Protein 5HJ9 (pdb70)

InterPro domains:
  IPR006035 Ureohydrolase [PF00491] (14-315)
  IPR006035 Ureohydrolase [PR00116] (110-125)
  IPR006035 Ureohydrolase [PR00116] (133-160)
  IPR006035 Ureohydrolase [PR00116] (188-206)
  IPR006035 Ureohydrolase [PR00116] (238-267)
  IPR006035 Ureohydrolase [PR00116] (273-287)
  IPR006035 Ureohydrolase [PS51409] (3-322)
  IPR006035 Ureohydrolase [PTHR43782] (8-320)
  IPR014033 Arginase [TIGR01229] (16-320)
  IPR014033 Arginase [cd09989] (15-314)
  IPR020855 Ureohydrolase, manganese-binding site [PS01053] (241-262)
  IPR023696 Ureohydrolase domain superfamily [SSF52768] (14-317)

Structure (mmCIF, N/CA/C/O backbone):
data_5HJ9
#
_entry.id   5HJ9
#
_cell.length_a   89.092
_cell.length_b   89.092
_cell.length_c   113.600
_cell.angle_alpha   90.00
_cell.angle_beta   90.00
_cell.angle_gamma   120.00
#
_symmetry.space_group_name_H-M   'H 3'
#
loop_
_entity.id
_entity.type
_entity.pdbx_description
1 polymer Arginase
2 non-polymer 'MANGANESE (II) ION'
3 non-polymer [(5R)-5-amino-5-carboxy-7-(piperidin-1-yl)heptyl](trihydroxy)borate(1-)
4 non-polymer GLYCEROL
5 non-polymer 'SULFATE ION'
6 non-polymer 1,2-ETHANEDIOL
7 non-polymer 'TRIETHYLENE GLYCOL'
8 water water
#
loop_
_atom_site.group_PDB
_atom_site.id
_atom_site.type_symbol
_atom_site.label_atom_id
_atom_site.label_alt_id
_atom_site.label_comp_id
_atom_site.label_asym_id
_atom_site.label_entity_id
_atom_site.label_seq_id
_atom_site.pdbx_PDB_ins_code
_atom_site.Cartn_x
_atom_site.Cartn_y
_atom_site.Cartn_z
_atom_site.occupancy
_atom_site.B_iso_or_equiv
_atom_site.auth_seq_id
_atom_site.auth_comp_id
_atom_site.auth_asym_id
_atom_site.auth_atom_id
_atom_site.pdbx_PDB_model_num
ATOM 1 N N . LYS A 1 14 ? -13.838 -33.242 44.257 1.00 34.88 13 LYS A N 1
ATOM 2 C CA . LYS A 1 14 ? -13.517 -32.163 43.328 1.00 32.35 13 LYS A CA 1
ATOM 3 C C . LYS A 1 14 ? -14.162 -32.445 41.984 1.00 29.98 13 LYS A C 1
ATOM 4 O O . LYS A 1 14 ? -13.533 -32.989 41.080 1.00 28.96 13 LYS A O 1
ATOM 22 N N . LYS A 1 15 ? -15.433 -32.078 41.870 1.00 30.80 14 LYS A N 1
ATOM 23 C CA . LYS A 1 15 ? -16.189 -32.287 40.648 1.00 29.21 14 LYS A CA 1
ATOM 24 C C . LYS A 1 15 ? -16.697 -30.963 40.179 1.00 24.43 14 LYS A C 1
ATOM 25 O O . LYS A 1 15 ? -17.104 -30.135 40.990 1.00 25.55 14 LYS A O 1
ATOM 44 N N . MET A 1 16 ? -16.656 -30.774 38.864 1.00 20.97 15 MET A N 1
ATOM 45 C CA . MET A 1 16 ? -17.007 -29.514 38.234 1.00 20.57 15 MET A CA 1
ATOM 46 C C . MET A 1 16 ? -17.864 -29.771 37.009 1.00 19.28 15 MET A C 1
ATOM 47 O O . MET A 1 16 ? -17.644 -30.737 36.289 1.00 19.95 15 MET A O 1
ATOM 61 N N . SER A 1 17 ? -18.848 -28.901 36.787 1.00 19.54 16 SER A N 1
ATOM 62 C CA . SER A 1 17 ? -19.599 -28.876 35.534 1.00 18.96 16 SER A CA 1
ATOM 63 C C . SER A 1 17 ? -19.347 -27.537 34.894 1.00 17.48 16 SER A C 1
ATOM 64 O O . SER A 1 17 ? -19.607 -26.509 35.513 1.00 17.75 16 SER A O 1
ATOM 72 N N . ILE A 1 18 ? -18.808 -27.544 33.679 1.00 17.64 17 ILE A N 1
ATOM 73 C CA . ILE A 1 18 ? -18.618 -26.310 32.938 1.00 17.51 17 ILE A CA 1
ATOM 74 C C . ILE A 1 18 ? -19.900 -26.074 32.177 1.00 18.12 17 ILE A C 1
ATOM 75 O O . ILE A 1 18 ? -20.218 -26.810 31.245 1.00 19.98 17 ILE A O 1
ATOM 91 N N . VAL A 1 19 ? -20.647 -25.062 32.609 1.00 16.69 18 VAL A N 1
ATOM 92 C CA . VAL A 1 19 ? -21.961 -24.763 32.066 1.00 17.18 18 VAL A CA 1
ATOM 93 C C . VAL A 1 19 ? -21.802 -23.791 30.902 1.00 17.86 18 VAL A C 1
ATOM 94 O O . VAL A 1 19 ? -21.318 -22.669 31.079 1.00 17.90 18 VAL A O 1
ATOM 107 N N . LEU A 1 20 ? -22.186 -24.226 29.709 1.00 17.76 19 LEU A N 1
ATOM 108 C CA . LEU A 1 20 ? -22.037 -23.401 28.518 1.00 18.53 19 LEU A CA 1
ATOM 109 C C . LEU A 1 20 ? -23.278 -22.552 28.312 1.00 19.56 19 LEU A C 1
ATOM 110 O O . LEU A 1 20 ? -24.361 -23.086 28.101 1.00 22.25 19 LEU A O 1
ATOM 126 N N . ALA A 1 21 ? -23.124 -21.229 28.371 1.00 18.71 20 ALA A N 1
ATOM 127 C CA . ALA A 1 21 ? -24.259 -20.332 28.206 1.00 18.98 20 ALA A CA 1
ATOM 128 C C . ALA A 1 21 ? -23.982 -19.340 27.094 1.00 18.07 20 ALA A C 1
ATOM 129 O O . ALA A 1 21 ? -23.685 -18.194 27.355 1.00 19.29 20 ALA A O 1
ATOM 136 N N . PRO A 1 22 ? -24.083 -19.782 25.835 1.00 19.79 21 PRO A N 1
ATOM 137 C CA . PRO A 1 22 ? -23.743 -18.927 24.701 1.00 20.78 21 PRO A CA 1
ATOM 138 C C . PRO A 1 22 ? -24.914 -18.041 24.319 1.00 20.81 21 PRO A C 1
ATOM 139 O O . PRO A 1 22 ? -25.554 -18.261 23.299 1.00 23.28 21 PRO A O 1
ATOM 150 N N . PHE A 1 23 ? -25.192 -17.053 25.156 1.00 20.53 22 PHE A N 1
ATOM 151 C CA . PHE A 1 23 ? -26.358 -16.197 25.007 1.00 20.00 22 PHE A CA 1
ATOM 152 C C . PHE A 1 23 ? -25.905 -14.757 24.808 1.00 21.16 22 PHE A C 1
ATOM 153 O O . PHE A 1 23 ? -25.073 -14.284 25.571 1.00 21.24 22 PHE A O 1
ATOM 170 N N . SER A 1 24 ? -26.454 -14.067 23.799 1.00 22.77 23 SER A N 1
ATOM 171 C CA . SER A 1 24 ? -26.097 -12.668 23.502 1.00 23.90 23 SER A CA 1
ATOM 172 C C . SER A 1 24 ? -27.307 -11.741 23.544 1.00 22.20 23 SER A C 1
ATOM 173 O O . SER A 1 24 ? -27.214 -10.577 23.182 1.00 24.40 23 SER A O 1
ATOM 181 N N . GLY A 1 25 ? -28.436 -12.254 24.014 1.00 23.44 24 GLY A N 1
ATOM 182 C CA . GLY A 1 25 ? -29.691 -11.523 23.983 1.00 24.14 24 GLY A CA 1
ATOM 183 C C . GLY A 1 25 ? -29.842 -10.453 25.054 1.00 24.89 24 GLY A C 1
ATOM 184 O O . GLY A 1 25 ? -30.874 -9.785 25.123 1.00 27.67 24 GLY A O 1
ATOM 188 N N . GLY A 1 26 ? -28.824 -10.282 25.892 1.00 24.35 25 GLY A N 1
ATOM 189 C CA . GLY A 1 26 ? -28.826 -9.212 26.883 1.00 22.91 25 GLY A CA 1
ATOM 190 C C . GLY A 1 26 ? -28.202 -7.918 26.377 1.00 21.95 25 GLY A C 1
ATOM 191 O O . GLY A 1 26 ? -28.140 -6.922 27.091 1.00 20.64 25 GLY A O 1
ATOM 195 N N . GLN A 1 27 ? -27.728 -7.939 25.140 1.00 23.21 26 GLN A N 1
ATOM 196 C CA . GLN A 1 27 ? -27.059 -6.790 24.576 1.00 25.94 26 GLN A CA 1
ATOM 197 C C . GLN A 1 27 ? -27.170 -6.833 23.053 1.00 29.16 26 GLN A C 1
ATOM 198 O O . GLN A 1 27 ? -27.603 -7.840 22.480 1.00 28.12 26 GLN A O 1
ATOM 212 N N . PRO A 1 28 ? -26.806 -5.724 22.395 1.00 32.13 27 PRO A N 1
ATOM 213 C CA . PRO A 1 28 ? -27.008 -5.612 20.947 1.00 36.74 27 PRO A CA 1
ATOM 214 C C . PRO A 1 28 ? -26.028 -6.424 20.080 1.00 41.41 27 PRO A C 1
ATOM 215 O O . PRO A 1 28 ? -26.418 -6.927 19.024 1.00 41.93 27 PRO A O 1
ATOM 226 N N . HIS A 1 29 ? -24.781 -6.551 20.525 1.00 47.01 28 HIS A N 1
ATOM 227 C CA . HIS A 1 29 ? -23.716 -7.059 19.675 1.00 53.31 28 HIS A CA 1
ATOM 228 C C . HIS A 1 29 ? -23.646 -8.587 19.673 1.00 54.44 28 HIS A C 1
ATOM 229 O O . HIS A 1 29 ? -23.521 -9.224 20.713 1.00 54.17 28 HIS A O 1
ATOM 242 N N . SER A 1 30 ? -23.725 -9.170 18.488 1.00 51.16 29 SER A N 1
ATOM 243 C CA . SER A 1 30 ? -23.488 -10.588 18.347 1.00 52.64 29 SER A CA 1
ATOM 244 C C . SER A 1 30 ? -21.989 -10.855 18.539 1.00 48.93 29 SER A C 1
ATOM 245 O O . SER A 1 30 ? -21.171 -9.937 18.449 1.00 47.41 29 SER A O 1
ATOM 253 N N . GLY A 1 31 ? -21.641 -12.111 18.809 1.00 40.02 30 GLY A N 1
ATOM 254 C CA . GLY A 1 31 ? -20.261 -12.509 19.015 1.00 29.64 30 GLY A CA 1
ATOM 255 C C . GLY A 1 31 ? -20.014 -13.036 20.407 1.00 24.68 30 GLY A C 1
ATOM 256 O O . GLY A 1 31 ? -19.266 -13.987 20.582 1.00 23.23 30 GLY A O 1
ATOM 260 N N . VAL A 1 32 ? -20.641 -12.422 21.400 1.00 22.57 31 VAL A N 1
ATOM 261 C CA . VAL A 1 32 ? -20.452 -12.840 22.788 1.00 22.28 31 VAL A CA 1
ATOM 262 C C . VAL A 1 32 ? -20.953 -14.276 22.999 1.00 22.80 31 VAL A C 1
ATOM 263 O O . VAL A 1 32 ? -20.542 -14.957 23.939 1.00 23.89 31 VAL A O 1
ATOM 276 N N . GLU A 1 33 ? -21.819 -14.742 22.100 1.00 24.37 32 GLU A N 1
ATOM 277 C CA . GLU A 1 33 ? -22.324 -16.110 22.178 1.00 25.29 32 GLU A CA 1
ATOM 278 C C . GLU A 1 33 ? -21.262 -17.133 21.776 1.00 26.06 32 GLU A C 1
ATOM 279 O O . GLU A 1 33 ? -21.444 -18.318 22.004 1.00 27.81 32 GLU A O 1
ATOM 291 N N . LEU A 1 34 ? -20.160 -16.677 21.186 1.00 25.25 33 LEU A N 1
ATOM 292 C CA . LEU A 1 34 ? -19.043 -17.561 20.831 1.00 24.22 33 LEU A CA 1
ATOM 293 C C . LEU A 1 34 ? -18.029 -17.739 21.973 1.00 23.63 33 LEU A C 1
ATOM 294 O O . LEU A 1 34 ? -17.125 -18.565 21.891 1.00 26.70 33 LEU A O 1
ATOM 310 N N . GLY A 1 35 ? -18.174 -16.951 23.029 1.00 23.47 34 GLY A N 1
ATOM 311 C CA . GLY A 1 35 ? -17.280 -17.025 24.165 1.00 21.61 34 GLY A CA 1
ATOM 312 C C . GLY A 1 35 ? -17.033 -18.429 24.671 1.00 21.98 34 GLY A C 1
ATOM 313 O O . GLY A 1 35 ? -15.884 -18.825 24.824 1.00 25.68 34 GLY A O 1
ATOM 317 N N . PRO A 1 36 ? -18.106 -19.186 24.949 1.00 20.92 35 PRO A N 1
ATOM 318 C CA . PRO A 1 36 ? -17.902 -20.525 25.504 1.00 21.66 35 PRO A CA 1
ATOM 319 C C . PRO A 1 36 ? -17.084 -21.422 24.583 1.00 26.65 35 PRO A C 1
ATOM 320 O O . PRO A 1 36 ? -16.229 -22.151 25.074 1.00 26.54 35 PRO A O 1
ATOM 331 N N . ASP A 1 37 ? -17.332 -21.346 23.278 1.00 31.74 36 ASP A N 1
ATOM 332 C CA . ASP A 1 37 ? -16.595 -22.145 22.310 1.00 35.42 36 ASP A CA 1
ATOM 333 C C . ASP A 1 37 ? -15.128 -21.767 22.255 1.00 31.72 36 ASP A C 1
ATOM 334 O O . ASP A 1 37 ? -14.273 -22.648 22.264 1.00 31.85 36 ASP A O 1
ATOM 343 N N . TYR A 1 38 ? -14.838 -20.467 22.188 1.00 28.20 37 TYR A N 1
ATOM 344 C CA . TYR A 1 38 ? -13.454 -19.998 22.176 1.00 29.57 37 TYR A CA 1
ATOM 345 C C . TYR A 1 38 ? -12.690 -20.342 23.445 1.00 26.02 37 TYR A C 1
ATOM 346 O O . TYR A 1 38 ? -11.539 -20.761 23.381 1.00 26.32 37 TYR A O 1
ATOM 364 N N . LEU A 1 39 ? -13.300 -20.125 24.601 1.00 21.85 38 LEU A N 1
ATOM 365 C CA A LEU A 1 39 ? -12.640 -20.481 25.841 0.34 20.88 38 LEU A CA 1
ATOM 366 C CA B LEU A 1 39 ? -12.684 -20.494 25.866 0.66 20.30 38 LEU A CA 1
ATOM 367 C C . LEU A 1 39 ? -12.351 -21.978 25.863 1.00 19.88 38 LEU A C 1
ATOM 368 O O . LEU A 1 39 ? -11.286 -22.391 26.273 1.00 22.87 38 LEU A O 1
ATOM 399 N N . LEU A 1 40 ? -13.286 -22.784 25.395 1.00 21.17 39 LEU A N 1
ATOM 400 C CA . LEU A 1 40 ? -13.074 -24.219 25.391 1.00 23.70 39 LEU A CA 1
ATOM 401 C C . LEU A 1 40 ? -12.027 -24.604 24.352 1.00 26.74 39 LEU A C 1
ATOM 402 O O . LEU A 1 40 ? -11.285 -25.569 24.540 1.00 25.85 39 LEU A O 1
ATOM 418 N N . LYS A 1 41 ? -11.970 -23.849 23.257 1.00 29.49 40 LYS A N 1
ATOM 419 C CA . LYS A 1 41 ? -10.961 -24.074 22.232 1.00 33.49 40 LYS A CA 1
ATOM 420 C C . LYS A 1 41 ? -9.577 -23.708 22.749 1.00 33.53 40 LYS A C 1
ATOM 421 O O . LYS A 1 41 ? -8.589 -24.252 22.280 1.00 34.47 40 LYS A O 1
ATOM 440 N N . GLN A 1 42 ? -9.494 -22.800 23.715 1.00 32.07 41 GLN A N 1
ATOM 441 C CA . GLN A 1 42 ? -8.195 -22.411 24.265 1.00 33.60 41 GLN A CA 1
ATOM 442 C C . GLN A 1 42 ? -7.763 -23.305 25.406 1.00 30.47 41 GLN A C 1
ATOM 443 O O . GLN A 1 42 ? -6.728 -23.077 26.019 1.00 29.09 41 GLN A O 1
ATOM 457 N N . GLY A 1 43 ? -8.573 -24.313 25.701 1.00 29.00 42 GLY A N 1
ATOM 458 C CA . GLY A 1 43 ? -8.162 -25.386 26.591 1.00 28.04 42 GLY A CA 1
ATOM 459 C C . GLY A 1 43 ? -8.724 -25.326 27.996 1.00 25.83 42 GLY A C 1
ATOM 460 O O . GLY A 1 43 ? -8.162 -25.943 28.899 1.00 27.14 42 GLY A O 1
ATOM 464 N N . LEU A 1 44 ? -9.828 -24.607 28.177 1.00 22.98 43 LEU A N 1
ATOM 465 C CA . LEU A 1 44 ? -10.419 -24.422 29.500 1.00 20.01 43 LEU A CA 1
ATOM 466 C C . LEU A 1 44 ? -10.632 -25.748 30.231 1.00 18.22 43 LEU A C 1
ATOM 467 O O . LEU A 1 44 ? -10.270 -25.874 31.382 1.00 18.71 43 LEU A O 1
ATOM 483 N N . GLN A 1 45 ? -11.219 -26.739 29.568 1.00 19.61 44 GLN A N 1
ATOM 484 C CA . GLN A 1 45 ? -11.529 -28.000 30.251 1.00 20.09 44 GLN A CA 1
ATOM 485 C C . GLN A 1 45 ? -10.266 -28.757 30.660 1.00 21.92 44 GLN A C 1
ATOM 486 O O . GLN A 1 45 ? -10.185 -29.236 31.782 1.00 23.04 44 GLN A O 1
ATOM 500 N N . GLN A 1 46 ? -9.277 -28.847 29.772 1.00 24.53 45 GLN A N 1
ATOM 501 C CA . GLN A 1 46 ? -8.008 -29.480 30.118 1.00 26.44 45 GLN A CA 1
ATOM 502 C C . GLN A 1 46 ? -7.270 -28.718 31.211 1.00 26.48 45 GLN A C 1
ATOM 503 O O . GLN A 1 46 ? -6.606 -29.319 32.055 1.00 28.27 45 GLN A O 1
ATOM 517 N N . ASP A 1 47 ? -7.377 -27.394 31.195 1.00 24.66 46 ASP A N 1
ATOM 518 C CA . ASP A 1 47 ? -6.810 -26.586 32.264 1.00 23.18 46 ASP A CA 1
ATOM 519 C C . ASP A 1 47 ? -7.406 -26.978 33.615 1.00 21.30 46 ASP A C 1
ATOM 520 O O . ASP A 1 47 ? -6.691 -27.059 34.608 1.00 21.99 46 ASP A O 1
ATOM 529 N N . MET A 1 48 ? -8.721 -27.209 33.650 1.00 20.82 47 MET A N 1
ATOM 530 C CA . MET A 1 48 ? -9.421 -27.506 34.895 1.00 19.95 47 MET A CA 1
ATOM 531 C C . MET A 1 48 ? -9.108 -28.921 35.307 1.00 21.38 47 MET A C 1
ATOM 532 O O . MET A 1 48 ? -8.956 -29.208 36.489 1.00 23.55 47 MET A O 1
ATOM 546 N N . GLU A 1 49 ? -9.004 -29.812 34.330 1.00 22.29 48 GLU A N 1
ATOM 547 C CA . GLU A 1 49 ? -8.638 -31.195 34.619 1.00 25.27 48 GLU A CA 1
ATOM 548 C C . GLU A 1 49 ? -7.226 -31.211 35.219 1.00 27.42 48 GLU A C 1
ATOM 549 O O . GLU A 1 49 ? -6.958 -31.914 36.198 1.00 27.06 48 GLU A O 1
ATOM 561 N N . LYS A 1 50 ? -6.342 -30.400 34.641 1.00 28.31 49 LYS A N 1
ATOM 562 C CA . LYS A 1 50 ? -4.953 -30.340 35.059 1.00 27.19 49 LYS A CA 1
ATOM 563 C C . LYS A 1 50 ? -4.828 -29.800 36.466 1.00 26.75 49 LYS A C 1
ATOM 564 O O . LYS A 1 50 ? -3.834 -30.019 37.122 1.00 29.19 49 LYS A O 1
ATOM 583 N N . LEU A 1 51 ? -5.850 -29.096 36.933 1.00 26.22 50 LEU A N 1
ATOM 584 C CA . LEU A 1 51 ? -5.884 -28.597 38.308 1.00 25.83 50 LEU A CA 1
ATOM 585 C C . LEU A 1 51 ? -6.560 -29.591 39.286 1.00 27.68 50 LEU A C 1
ATOM 586 O O . LEU A 1 51 ? -6.749 -29.286 40.464 1.00 27.92 50 LEU A O 1
ATOM 602 N N . GLY A 1 52 ? -6.914 -30.777 38.796 1.00 25.47 51 GLY A N 1
ATOM 603 C CA . GLY A 1 52 ? -7.421 -31.836 39.646 1.00 25.12 51 GLY A CA 1
ATOM 604 C C . GLY A 1 52 ? -8.924 -32.019 39.622 1.00 30.27 51 GLY A C 1
ATOM 605 O O . GLY A 1 52 ? -9.447 -32.881 40.325 1.00 31.67 51 GLY A O 1
ATOM 609 N N . TRP A 1 53 ? -9.627 -31.219 38.822 1.00 29.56 52 TRP A N 1
ATOM 610 C CA . TRP A 1 53 ? -11.090 -31.285 38.765 1.00 27.18 52 TRP A CA 1
ATOM 611 C C . TRP A 1 53 ? -11.582 -32.345 37.793 1.00 28.08 52 TRP A C 1
ATOM 612 O O . TRP A 1 53 ? -11.143 -32.412 36.649 1.00 27.61 52 TRP A O 1
ATOM 633 N N . ASP A 1 54 ? -12.503 -33.175 38.256 1.00 29.29 53 ASP A N 1
ATOM 634 C CA . ASP A 1 54 ? -13.225 -34.046 37.358 1.00 29.52 53 ASP A CA 1
ATOM 635 C C . ASP A 1 54 ? -14.344 -33.225 36.741 1.00 28.04 53 ASP A C 1
ATOM 636 O O . ASP A 1 54 ? -15.303 -32.862 37.423 1.00 30.77 53 ASP A O 1
ATOM 645 N N . THR A 1 55 ? -14.226 -32.931 35.454 1.00 25.38 54 THR A N 1
ATOM 646 C CA . THR A 1 55 ? -15.106 -31.956 34.829 1.00 25.09 54 THR A CA 1
ATOM 647 C C . THR A 1 55 ? -16.057 -32.599 33.853 1.00 28.33 54 THR A C 1
ATOM 648 O O . THR A 1 55 ? -15.836 -33.717 33.412 1.00 34.24 54 THR A O 1
ATOM 659 N N . ARG A 1 56 ? -17.112 -31.883 33.504 1.00 25.67 55 ARG A N 1
ATOM 660 C CA . ARG A 1 56 ? -17.897 -32.241 32.346 1.00 25.86 55 ARG A CA 1
ATOM 661 C C . ARG A 1 56 ? -18.647 -31.028 31.838 1.00 26.58 55 ARG A C 1
ATOM 662 O O . ARG A 1 56 ? -18.920 -30.102 32.600 1.00 27.53 55 ARG A O 1
ATOM 683 N N . LEU A 1 57 ? -18.967 -31.035 30.548 1.00 27.98 56 LEU A N 1
ATOM 684 C CA . LEU A 1 57 ? -19.650 -29.917 29.927 1.00 25.92 56 LEU A CA 1
ATOM 685 C C . LEU A 1 57 ? -21.136 -30.064 30.101 1.00 26.51 56 LEU A C 1
ATOM 686 O O . LEU A 1 57 ? -21.674 -31.136 29.875 1.00 28.56 56 LEU A O 1
ATOM 702 N N . GLU A 1 58 ? -21.797 -28.991 30.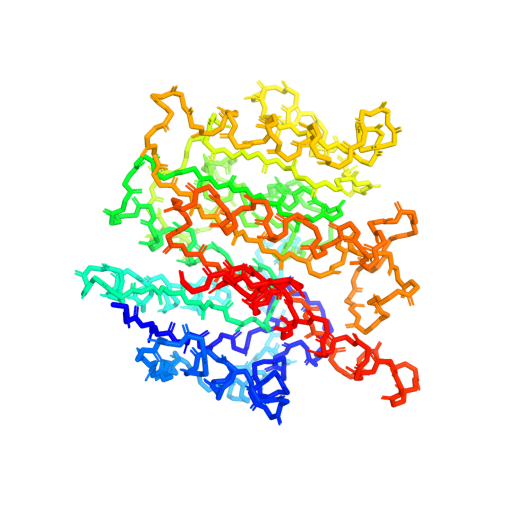518 1.00 26.12 57 GLU A N 1
ATOM 703 C CA . GLU A 1 58 ? -23.251 -28.929 30.504 1.00 26.64 57 GLU A CA 1
ATOM 704 C C . GLU A 1 58 ? -23.677 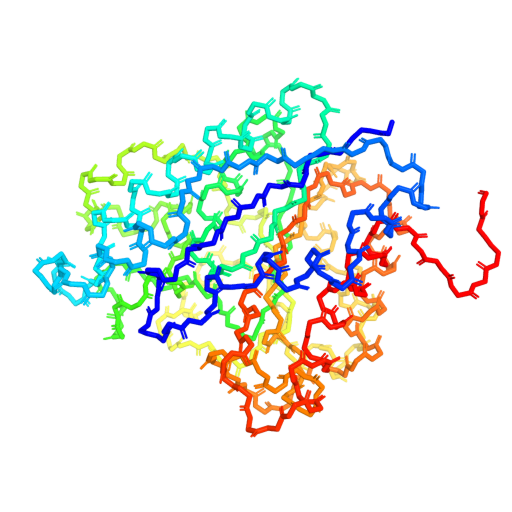-27.975 29.396 1.00 28.27 57 GLU A C 1
ATOM 705 O O . GLU A 1 58 ? -23.390 -26.785 29.440 1.00 26.79 57 GLU A O 1
ATOM 717 N N . ARG A 1 59 ? -24.342 -28.508 28.384 1.00 33.09 58 ARG A N 1
ATOM 718 C CA . ARG A 1 59 ? -24.901 -27.690 27.326 1.00 39.35 58 ARG A CA 1
ATOM 719 C C . ARG A 1 59 ? -26.358 -27.369 27.698 1.00 38.60 58 ARG A C 1
ATOM 720 O O . ARG A 1 59 ? -27.148 -28.264 28.029 1.00 42.06 58 ARG A O 1
ATOM 741 N N . VAL A 1 60 ? -26.700 -26.084 27.691 1.00 34.61 59 VAL A N 1
ATOM 742 C CA . VAL A 1 60 ? -28.018 -25.651 28.137 1.00 29.49 59 VAL A CA 1
ATOM 743 C C . VAL A 1 60 ? -28.945 -25.369 26.952 1.00 28.73 59 VAL A C 1
ATOM 744 O O . VAL A 1 60 ? -30.129 -25.651 27.023 1.00 30.92 59 VAL A O 1
ATOM 757 N N . PHE A 1 61 ? -28.403 -24.806 25.878 1.00 28.44 60 PHE A N 1
ATOM 758 C CA . PHE A 1 61 ? -29.180 -24.530 24.670 1.00 31.19 60 PHE A CA 1
ATOM 759 C C . PHE A 1 61 ? -28.235 -24.248 23.514 1.00 37.19 60 PHE A C 1
ATOM 760 O O . PHE A 1 61 ? -27.077 -23.891 23.727 1.00 40.94 60 PHE A O 1
ATOM 777 N N . ASP A 1 62 ? -28.726 -24.400 22.289 1.00 38.15 61 ASP A N 1
ATOM 778 C CA . ASP A 1 62 ? -27.890 -24.154 21.127 1.00 39.99 61 ASP A CA 1
ATOM 779 C C . ASP A 1 62 ? -27.720 -22.658 20.905 1.00 39.12 61 ASP A C 1
ATOM 780 O O . ASP A 1 62 ? -28.693 -21.953 20.669 1.00 41.07 61 ASP A O 1
ATOM 789 N N . GLY A 1 63 ? -26.488 -22.170 20.980 1.00 36.03 62 GLY A N 1
ATOM 790 C CA . GLY A 1 63 ? -26.240 -20.754 20.802 1.00 34.91 62 GLY A CA 1
ATOM 791 C C . GLY A 1 63 ? -26.602 -20.219 19.425 1.00 34.31 62 GLY A C 1
ATOM 792 O O . GLY A 1 63 ? -26.897 -19.038 19.272 1.00 33.98 62 GLY A O 1
ATOM 796 N N . LYS A 1 64 ? -26.588 -21.075 18.413 1.00 37.33 63 LYS A N 1
ATOM 797 C CA . LYS A 1 64 ? -26.839 -20.610 17.049 1.00 39.97 63 LYS A CA 1
ATOM 798 C C . LYS A 1 64 ? -28.346 -20.487 16.782 1.00 38.95 63 LYS A C 1
ATOM 799 O O . LYS A 1 64 ? -28.790 -19.552 16.113 1.00 40.42 63 LYS A O 1
ATOM 818 N N . VAL A 1 65 ? -29.127 -21.416 17.329 1.00 36.66 64 VAL A N 1
ATOM 819 C CA . VAL A 1 65 ? -30.586 -21.346 17.259 1.00 36.08 64 VAL A CA 1
ATOM 820 C C . VAL A 1 65 ? -31.063 -20.118 18.010 1.00 33.33 64 VAL A C 1
ATOM 821 O O . VAL A 1 65 ? -31.906 -19.350 17.527 1.00 32.37 64 VAL A O 1
ATOM 834 N N . VAL A 1 66 ? -30.514 -19.945 19.204 1.00 29.74 65 VAL A N 1
ATOM 835 C CA . VAL A 1 66 ? -30.824 -18.787 20.006 1.00 28.54 65 VAL A CA 1
ATOM 836 C C . VAL A 1 66 ? -30.386 -17.527 19.272 1.00 29.71 65 VAL A C 1
ATOM 837 O O . VAL A 1 66 ? -31.137 -16.566 19.195 1.00 30.24 65 VAL A O 1
ATOM 850 N N . GLU A 1 67 ? -29.179 -17.524 18.721 1.00 33.09 66 GLU A N 1
ATOM 851 C CA . GLU A 1 67 ? -28.667 -16.315 18.095 1.00 32.13 66 GLU A CA 1
ATOM 852 C C . GLU A 1 67 ? -29.553 -15.968 16.909 1.00 30.59 66 GLU A C 1
ATOM 853 O O . GLU A 1 67 ? -29.821 -14.797 16.640 1.00 32.62 66 GLU A O 1
ATOM 865 N N . ALA A 1 68 ? -30.041 -17.006 16.230 1.00 29.59 67 ALA A N 1
ATOM 866 C CA . ALA A 1 68 ? -30.894 -16.840 15.059 1.00 32.93 67 ALA A CA 1
ATOM 867 C C . ALA A 1 68 ? -32.171 -16.155 15.467 1.00 38.09 67 ALA A C 1
ATOM 868 O O . ALA A 1 68 ? -32.585 -15.178 14.847 1.00 36.38 67 ALA A O 1
ATOM 875 N N . ARG A 1 69 ? -32.796 -16.688 16.512 1.00 44.12 68 ARG A N 1
ATOM 876 C CA A ARG A 1 69 ? -34.025 -16.109 17.046 0.47 46.83 68 ARG A CA 1
ATOM 877 C CA B ARG A 1 69 ? -34.017 -16.124 17.056 0.53 46.73 68 ARG A CA 1
ATOM 878 C C . ARG A 1 69 ? -33.753 -14.731 17.656 1.00 47.39 68 ARG A C 1
ATOM 879 O O . ARG A 1 69 ? -34.618 -13.846 17.633 1.00 47.98 68 ARG A O 1
ATOM 920 N N . LYS A 1 70 ? -32.549 -14.535 18.189 1.00 43.76 69 LYS A N 1
ATOM 921 C CA . LYS A 1 70 ? -32.186 -13.261 18.798 1.00 43.12 69 LYS A CA 1
ATOM 922 C C . LYS A 1 70 ? -32.153 -12.199 17.731 1.00 42.39 69 LYS A C 1
ATOM 923 O O . LYS A 1 70 ? -32.776 -11.147 17.862 1.00 44.41 69 LYS A O 1
ATOM 942 N N . ALA A 1 71 ? -31.426 -12.479 16.663 1.00 40.59 70 ALA A N 1
ATOM 943 C CA . ALA A 1 71 ? -31.197 -11.465 15.663 1.00 44.16 70 ALA A CA 1
ATOM 944 C C . ALA A 1 71 ? -32.450 -11.204 14.830 1.00 41.75 70 ALA A C 1
ATOM 945 O O . ALA A 1 71 ? -32.608 -10.130 14.267 1.00 43.54 70 ALA A O 1
ATOM 952 N N . SER A 1 72 ? -33.356 -12.167 14.754 1.00 37.50 71 SER A N 1
ATOM 953 C CA . SER A 1 72 ? -34.535 -11.976 13.923 1.00 37.39 71 SER A CA 1
ATOM 954 C C . SER A 1 72 ? -35.650 -11.160 14.604 1.00 41.18 71 SER A C 1
ATOM 955 O O . SER A 1 72 ? -36.197 -10.229 13.996 1.00 45.67 71 SER A O 1
ATOM 963 N N . ASP A 1 73 ? -35.958 -11.485 15.863 1.00 37.83 72 ASP A N 1
ATOM 964 C CA . ASP A 1 73 ? -37.209 -11.055 16.518 1.00 37.42 72 ASP A CA 1
ATOM 965 C C . ASP A 1 73 ? -37.153 -9.672 17.211 1.00 31.45 72 ASP A C 1
ATOM 966 O O . ASP A 1 73 ? -37.055 -9.592 18.427 1.00 30.43 72 ASP A O 1
ATOM 975 N N . ASN A 1 74 ? -37.252 -8.585 16.457 1.00 31.26 73 ASN A N 1
ATOM 976 C CA . ASN A 1 74 ? -37.205 -7.257 17.067 1.00 33.78 73 ASN A CA 1
ATOM 977 C C . ASN A 1 74 ? -38.457 -6.898 17.866 1.00 33.20 73 ASN A C 1
ATOM 978 O O . ASN A 1 74 ? -38.441 -5.930 18.606 1.00 33.77 73 ASN A O 1
ATOM 989 N N . GLY A 1 75 ? -39.533 -7.669 17.716 1.00 31.75 74 GLY A N 1
ATOM 990 C CA . GLY A 1 75 ? -40.779 -7.421 18.431 1.00 31.49 74 GLY A CA 1
ATOM 991 C C . GLY A 1 75 ? -40.776 -7.827 19.905 1.00 31.53 74 GLY A C 1
ATOM 992 O O . GLY A 1 75 ? -41.681 -7.467 20.655 1.00 31.85 74 GLY A O 1
ATOM 996 N N . ASP A 1 76 ? -39.768 -8.588 20.322 1.00 30.64 75 ASP A N 1
ATOM 997 C CA . ASP A 1 76 ? -39.584 -8.950 21.717 1.00 29.41 75 ASP A CA 1
ATOM 998 C C . ASP A 1 76 ? -39.019 -7.737 22.464 1.00 28.90 75 ASP A C 1
ATOM 999 O O . ASP A 1 76 ? -37.805 -7.596 22.607 1.00 27.60 75 ASP A O 1
ATOM 1008 N N . ARG A 1 77 ? -39.927 -6.850 22.885 1.00 33.38 76 ARG A N 1
ATOM 1009 C CA . ARG A 1 77 ? -39.624 -5.596 23.590 1.00 35.65 76 ARG A CA 1
ATOM 1010 C C . ARG A 1 77 ? -40.755 -5.365 24.547 1.00 35.14 76 ARG A C 1
ATOM 1011 O O . ARG A 1 77 ? -41.900 -5.549 24.169 1.00 35.96 76 ARG A O 1
ATOM 1032 N N . ILE A 1 78 ? -40.464 -4.948 25.767 1.00 35.45 77 ILE A N 1
ATOM 1033 C CA . ILE A 1 78 ? -41.522 -4.578 26.693 1.00 38.28 77 ILE A CA 1
ATOM 1034 C C . ILE A 1 78 ? -41.142 -3.231 27.255 1.00 42.16 77 ILE A C 1
ATOM 1035 O O . ILE A 1 78 ? -40.516 -3.133 28.305 1.00 43.17 77 ILE A O 1
ATOM 1051 N N . GLY A 1 79 ? -41.501 -2.186 26.527 1.00 45.40 78 GLY A N 1
ATOM 1052 C CA . GLY A 1 79 ? -41.068 -0.848 26.866 1.00 46.73 78 GLY A CA 1
ATOM 1053 C C . GLY A 1 79 ? -39.727 -0.563 26.230 1.00 48.46 78 GLY A C 1
ATOM 1054 O O . GLY A 1 79 ? -39.486 -0.931 25.072 1.00 48.62 78 GLY A O 1
ATOM 1058 N N . ARG A 1 80 ? -38.848 0.099 26.980 1.00 46.85 79 ARG A N 1
ATOM 1059 C CA . ARG A 1 80 ? -37.482 0.304 26.512 1.00 46.30 79 ARG A CA 1
ATOM 1060 C C . ARG A 1 80 ? -36.682 -1.000 26.568 1.00 41.23 79 ARG A C 1
ATOM 1061 O O . ARG A 1 80 ? -35.659 -1.112 25.900 1.00 41.27 79 ARG A O 1
ATOM 1063 N N . VAL A 1 81 ? -37.181 -1.980 27.329 1.00 36.93 80 VAL A N 1
ATOM 1064 C CA . VAL A 1 81 ? -36.514 -3.282 27.521 1.00 31.57 80 VAL A CA 1
ATOM 1065 C C . VAL A 1 81 ? -36.546 -4.146 26.273 1.00 29.35 80 VAL A C 1
ATOM 1066 O O . VAL A 1 81 ? -37.597 -4.435 25.736 1.00 30.73 80 VAL A O 1
ATOM 1079 N N . LYS A 1 82 ? -35.375 -4.588 25.849 1.00 27.25 81 LYS A N 1
ATOM 1080 C CA A LYS A 1 82 ? -35.229 -5.396 24.644 0.58 28.03 81 LYS A CA 1
ATOM 1081 C CA B LYS A 1 82 ? -35.231 -5.397 24.645 0.42 28.18 81 LYS A CA 1
ATOM 1082 C C . LYS A 1 82 ? -35.105 -6.880 24.982 1.00 27.42 81 LYS A C 1
ATOM 1083 O O . LYS A 1 82 ? -34.389 -7.252 25.905 1.00 24.09 81 LYS A O 1
ATOM 1118 N N . ARG A 1 83 ? -35.819 -7.717 24.229 1.00 26.44 82 ARG A N 1
ATOM 1119 C CA . ARG A 1 83 ? -35.765 -9.177 24.368 1.00 25.19 82 ARG A CA 1
ATOM 1120 C C . ARG A 1 83 ? -36.005 -9.748 25.779 1.00 22.89 82 ARG A C 1
ATOM 1121 O O . ARG A 1 83 ? -35.292 -10.651 26.207 1.00 24.47 82 ARG A O 1
ATOM 1142 N N . PRO A 1 84 ? -37.027 -9.253 26.493 1.00 21.21 83 PRO A N 1
ATOM 1143 C CA . PRO A 1 84 ? -37.278 -9.845 27.806 1.00 19.76 83 PRO A CA 1
ATOM 1144 C C . PRO A 1 84 ? -37.764 -11.288 27.708 1.00 21.92 83 PRO A C 1
ATOM 1145 O O . PRO A 1 84 ? -37.404 -12.094 28.556 1.00 24.62 83 PRO A O 1
ATOM 1156 N N . ARG A 1 85 ? -38.563 -11.613 26.695 1.00 24.20 84 ARG A N 1
ATOM 1157 C CA . ARG A 1 85 ? -39.089 -12.970 26.562 1.00 25.91 84 ARG A CA 1
ATOM 1158 C C . ARG A 1 85 ? -37.953 -13.968 26.319 1.00 22.65 84 ARG A C 1
ATOM 1159 O O . ARG A 1 85 ? -37.842 -14.984 27.009 1.00 22.53 84 ARG A O 1
ATOM 1166 N N . LEU A 1 86 ? -37.113 -13.672 25.332 1.00 23.16 85 LEU A N 1
ATOM 1167 C CA . LEU A 1 86 ? -35.989 -14.532 24.999 1.00 23.30 85 LEU A CA 1
ATOM 1168 C C . LEU A 1 86 ? -35.022 -14.636 26.181 1.00 23.17 85 LEU A C 1
ATOM 1169 O O . LEU A 1 86 ? -34.530 -15.730 26.488 1.00 23.61 85 LEU A O 1
ATOM 1185 N N . THR A 1 87 ? -34.762 -13.516 26.858 1.00 22.36 86 THR A N 1
ATOM 1186 C CA . THR A 1 87 ? -33.848 -13.523 27.998 1.00 21.37 86 THR A CA 1
ATOM 1187 C C . THR A 1 87 ? -34.429 -14.356 29.126 1.00 21.41 86 THR A C 1
ATOM 1188 O O . THR A 1 87 ? -33.734 -15.191 29.700 1.00 20.41 86 THR A O 1
ATOM 1199 N N . ALA A 1 88 ? -35.707 -14.150 29.423 1.00 19.64 87 ALA A N 1
ATOM 1200 C CA . ALA A 1 88 ? -36.360 -14.891 30.490 1.00 19.93 87 ALA A CA 1
ATOM 1201 C C . ALA A 1 88 ? -36.363 -16.384 30.194 1.00 22.70 87 ALA A C 1
ATOM 1202 O O . ALA A 1 88 ? -36.177 -17.184 31.104 1.00 23.29 87 ALA A O 1
ATOM 1209 N N . GLU A 1 89 ? -36.568 -16.769 28.937 1.00 25.47 88 GLU A N 1
ATOM 1210 C CA . GLU A 1 89 ? -36.575 -18.196 28.580 1.00 27.76 88 GLU A CA 1
ATOM 1211 C C . GLU A 1 89 ? -35.201 -18.834 28.805 1.00 25.49 88 GLU A C 1
ATOM 1212 O O . GLU A 1 89 ? -35.088 -19.856 29.483 1.00 25.66 88 GLU A O 1
ATOM 1224 N N . CYS A 1 90 ? -34.167 -18.221 28.230 1.00 23.53 89 CYS A N 1
ATOM 1225 C CA . CYS A 1 90 ? -32.816 -18.767 28.279 1.00 24.82 89 CYS A CA 1
ATOM 1226 C C . CYS A 1 90 ? -32.206 -18.763 29.690 1.00 21.72 89 CYS A C 1
ATOM 1227 O O . CYS A 1 90 ? -31.544 -19.733 30.082 1.00 21.26 89 CYS A O 1
ATOM 1235 N N . THR A 1 91 ? -32.423 -17.693 30.457 1.00 18.99 90 THR A N 1
ATOM 1236 C CA . THR A 1 91 ? -31.874 -17.631 31.810 1.00 17.69 90 THR A CA 1
ATOM 1237 C C . THR A 1 91 ? -32.625 -18.572 32.780 1.00 20.50 90 THR A C 1
ATOM 1238 O O . THR A 1 91 ? -32.057 -18.994 33.790 1.00 20.60 90 THR A O 1
ATOM 1249 N N . GLU A 1 92 ? -33.873 -18.936 32.480 1.00 20.38 91 GLU A N 1
ATOM 1250 C CA . GLU A 1 92 ? -34.547 -19.962 33.272 1.00 20.46 91 GLU A CA 1
ATOM 1251 C C . GLU A 1 92 ? -33.910 -21.332 33.045 1.00 20.53 91 GLU A C 1
ATOM 1252 O O . GLU A 1 92 ? -33.795 -22.123 33.980 1.00 20.83 91 GLU A O 1
ATOM 1264 N N . LYS A 1 93 ? -33.515 -21.609 31.804 1.00 21.62 92 LYS A N 1
ATOM 1265 C CA . LYS A 1 93 ? -32.816 -22.851 31.488 1.00 23.61 92 LYS A CA 1
ATOM 1266 C C . LYS A 1 93 ? -31.462 -22.915 32.216 1.00 22.03 92 LYS A C 1
ATOM 1267 O O . LYS A 1 93 ? -31.086 -23.962 32.754 1.00 23.01 92 LYS A O 1
ATOM 1286 N N . ILE A 1 94 ? -30.738 -21.798 32.235 1.00 19.83 93 ILE A N 1
ATOM 1287 C CA . ILE A 1 94 ? -29.478 -21.708 32.980 1.00 19.67 93 ILE A CA 1
ATOM 1288 C C . ILE A 1 94 ? -29.693 -21.936 34.486 1.00 20.06 93 ILE A C 1
ATOM 1289 O O . ILE A 1 94 ? -28.944 -22.672 35.124 1.00 19.83 93 ILE A O 1
ATOM 1305 N N . TYR A 1 95 ? -30.717 -21.299 35.039 1.00 19.78 94 TYR A N 1
ATOM 1306 C CA . TYR A 1 95 ? -31.073 -21.465 36.434 1.00 19.23 94 TYR A CA 1
ATOM 1307 C C . TYR A 1 95 ? -31.290 -22.927 36.762 1.00 19.28 94 TYR A C 1
ATOM 1308 O O . TYR A 1 95 ? -30.711 -23.447 37.711 1.00 20.26 94 TYR A O 1
ATOM 1326 N N . LYS A 1 96 ? -32.116 -23.593 35.962 1.00 19.99 95 LYS A N 1
ATOM 1327 C CA . LYS A 1 96 ? -32.420 -25.007 36.188 1.00 22.57 95 LYS A CA 1
ATOM 1328 C C . LYS A 1 96 ? -31.172 -25.855 36.071 1.00 20.94 95 LYS A C 1
ATOM 1329 O O . LYS A 1 96 ? -30.974 -26.760 36.860 1.00 21.07 95 LYS A O 1
ATOM 1348 N N . CYS A 1 97 ? -30.337 -25.560 35.081 1.00 21.44 96 CYS A N 1
ATOM 1349 C CA . CYS A 1 97 ? -29.085 -26.279 34.931 1.00 21.34 96 CYS A CA 1
ATOM 1350 C C . CYS A 1 97 ? -28.151 -26.055 36.130 1.00 21.83 96 CYS A C 1
ATOM 1351 O O . CYS A 1 97 ? -27.648 -27.021 36.705 1.00 22.43 96 CYS A O 1
ATOM 1359 N N . VAL A 1 98 ? -27.918 -24.799 36.515 1.00 20.36 97 VAL A N 1
ATOM 1360 C CA . VAL A 1 98 ? -26.976 -24.498 37.602 1.00 20.09 97 VAL A CA 1
ATOM 1361 C C . VAL A 1 98 ? -27.464 -25.047 38.942 1.00 20.27 97 VAL A C 1
ATOM 1362 O O . VAL A 1 98 ? -26.666 -25.523 39.752 1.00 19.50 97 VAL A O 1
ATOM 1375 N N . ARG A 1 99 ? -28.773 -24.986 39.168 1.00 22.08 98 ARG A N 1
ATOM 1376 C CA . ARG A 1 99 ? -29.359 -25.502 40.404 1.00 23.95 98 ARG A CA 1
ATOM 1377 C C . ARG A 1 99 ? -29.081 -27.012 40.539 1.00 24.93 98 ARG A C 1
ATOM 1378 O O . ARG A 1 99 ? -28.674 -27.500 41.598 1.00 26.17 98 ARG A O 1
ATOM 1399 N N . ARG A 1 100 ? -29.267 -27.735 39.446 1.00 24.71 99 ARG A N 1
ATOM 1400 C CA . ARG A 1 100 ? -29.055 -29.168 39.431 1.00 25.37 99 ARG A CA 1
ATOM 1401 C C . ARG A 1 100 ? -27.582 -29.527 39.678 1.00 27.66 99 ARG A C 1
ATOM 1402 O O . ARG A 1 100 ? -27.290 -30.397 40.495 1.00 27.23 99 ARG A O 1
ATOM 1423 N N . VAL A 1 101 ? -26.669 -28.857 38.970 1.00 26.00 100 VAL A N 1
ATOM 1424 C CA . VAL A 1 101 ? -25.225 -29.061 39.125 1.00 23.47 100 VAL A CA 1
ATOM 1425 C C . VAL A 1 101 ? -24.825 -28.904 40.571 1.00 23.84 100 VAL A C 1
ATOM 1426 O O . VAL A 1 101 ? -24.065 -29.700 41.096 1.00 25.25 100 VAL A O 1
ATOM 1439 N N . ALA A 1 102 ? -25.360 -27.878 41.218 1.00 22.45 101 ALA A N 1
ATOM 1440 C CA . ALA A 1 102 ? -24.986 -27.560 42.592 1.00 23.81 101 ALA A CA 1
ATOM 1441 C C . ALA A 1 102 ? -25.586 -28.527 43.602 1.00 28.39 101 ALA A C 1
ATOM 1442 O O . ALA A 1 102 ? -24.921 -28.921 44.564 1.00 30.49 101 ALA A O 1
ATOM 1449 N N . GLU A 1 103 ? -26.846 -28.896 43.390 1.00 29.00 102 GLU A N 1
ATOM 1450 C CA . GLU A 1 103 ? -27.480 -29.924 44.201 1.00 29.99 102 GLU A CA 1
ATOM 1451 C C . GLU A 1 103 ? -26.742 -31.237 44.098 1.00 31.93 102 GLU A C 1
ATOM 1452 O O . GLU A 1 103 ? -26.606 -31.942 45.081 1.00 35.89 102 GLU A O 1
ATOM 1464 N N . GLN A 1 104 ? -26.276 -31.563 42.897 1.00 30.67 103 GLN A N 1
ATOM 1465 C CA . GLN A 1 104 ? -25.429 -32.728 42.683 1.00 31.63 103 GLN A CA 1
ATOM 1466 C C . GLN A 1 104 ? -24.066 -32.609 43.377 1.00 30.82 103 GLN A C 1
ATOM 1467 O O . GLN A 1 104 ? -23.251 -33.515 43.299 1.00 34.28 103 GLN A O 1
ATOM 1481 N N . GLY A 1 105 ? -23.794 -31.488 44.031 1.00 28.93 104 GLY A N 1
ATOM 1482 C CA . GLY A 1 105 ? -22.509 -31.296 44.682 1.00 28.99 104 GLY A CA 1
ATOM 1483 C C . GLY A 1 105 ? -21.317 -31.046 43.756 1.00 28.81 104 GLY A C 1
ATOM 1484 O O . GLY A 1 105 ? -20.171 -31.273 44.151 1.00 31.82 104 GLY A O 1
ATOM 1488 N N . ARG A 1 106 ? -21.574 -30.580 42.534 1.00 22.93 105 ARG A N 1
ATOM 1489 C CA . ARG A 1 106 ? -20.516 -30.199 41.601 1.00 21.58 105 ARG A CA 1
ATOM 1490 C C . ARG A 1 106 ? -20.349 -28.677 41.611 1.00 21.98 105 ARG A C 1
ATOM 1491 O O . ARG A 1 106 ? -21.305 -27.937 41.867 1.00 22.82 105 ARG A O 1
ATOM 1512 N N . PHE A 1 107 ? -19.134 -28.216 41.331 1.00 18.34 106 PHE A N 1
ATOM 1513 C CA . PHE A 1 107 ? -18.865 -26.794 41.152 1.00 16.05 106 PHE A CA 1
ATOM 1514 C C . PHE A 1 107 ? -19.385 -26.334 39.781 1.00 16.32 106 PHE A C 1
ATOM 1515 O O . PHE A 1 107 ? -18.945 -26.859 38.760 1.00 16.87 106 PHE A O 1
ATOM 1532 N N . PRO A 1 108 ? -20.323 -25.353 39.746 1.00 16.99 107 PRO A N 1
ATOM 1533 C CA . PRO A 1 108 ? -20.712 -24.832 38.436 1.00 15.92 107 PRO A CA 1
ATOM 1534 C C . PRO A 1 108 ? -19.799 -23.707 37.984 1.00 15.38 107 PRO A C 1
ATOM 1535 O O . PRO A 1 108 ? -19.763 -22.664 38.625 1.00 16.63 107 PRO A O 1
ATOM 1546 N N . LEU A 1 109 ? -19.055 -23.933 36.914 1.00 15.93 108 LEU A N 1
ATOM 1547 C CA A LEU A 1 109 ? -18.267 -22.876 36.297 0.79 16.04 108 LEU A CA 1
ATOM 1548 C CA B LEU A 1 109 ? -18.263 -22.889 36.286 0.21 15.70 108 LEU A CA 1
ATOM 1549 C C . LEU A 1 109 ? -18.974 -22.493 35.005 1.00 15.52 108 LEU A C 1
ATOM 1550 O O . LEU A 1 109 ? -18.939 -23.236 34.029 1.00 16.46 108 LEU A O 1
ATOM 1581 N N . THR A 1 110 ? -19.640 -21.337 35.019 1.00 13.96 109 THR A N 1
ATOM 1582 C CA . THR A 1 110 ? -20.479 -20.913 33.895 1.00 14.56 109 THR A CA 1
ATOM 1583 C C . THR A 1 110 ? -19.745 -19.944 33.002 1.00 15.33 109 THR A C 1
ATOM 1584 O O . THR A 1 110 ? -19.235 -18.940 33.478 1.00 16.27 109 THR A O 1
ATOM 1595 N N . ILE A 1 111 ? -19.695 -20.253 31.706 1.00 17.52 110 ILE A N 1
ATOM 1596 C CA A ILE A 1 111 ? -19.016 -19.425 30.709 0.40 17.35 110 ILE A CA 1
ATOM 1597 C CA B ILE A 1 111 ? -19.024 -19.373 30.754 0.60 17.74 110 ILE A CA 1
ATOM 1598 C C . ILE A 1 111 ? -20.038 -18.772 29.784 1.00 16.99 110 ILE A C 1
ATOM 1599 O O . ILE A 1 111 ? -20.849 -19.478 29.166 1.00 17.28 110 ILE A O 1
ATOM 1630 N N . GLY A 1 112 ? -19.990 -17.439 29.682 1.00 16.41 111 GLY A N 1
ATOM 1631 C CA . GLY A 1 112 ? -20.922 -16.683 28.861 1.00 15.02 111 GLY A CA 1
ATOM 1632 C C . GLY A 1 112 ? -20.272 -16.283 27.560 1.00 16.85 111 GLY A C 1
ATOM 1633 O O . GLY A 1 112 ? -19.094 -16.549 27.382 1.00 18.45 111 GLY A O 1
ATOM 1637 N N . GLY A 1 113 ? -21.007 -15.617 26.667 1.00 18.65 112 GLY A N 1
ATOM 1638 C CA . GLY A 1 113 ? -22.346 -15.117 26.931 1.00 16.72 112 GLY A CA 1
ATOM 1639 C C . GLY A 1 113 ? -22.310 -13.814 27.702 1.00 16.38 112 GLY A C 1
ATOM 1640 O O . GLY A 1 113 ? -21.362 -13.547 28.421 1.00 16.90 112 GLY A O 1
ATOM 1644 N N . ASP A 1 114 ? -23.332 -12.988 27.550 1.00 16.91 113 ASP A N 1
ATOM 1645 C CA . ASP A 1 114 ? -23.355 -11.704 28.239 1.00 19.49 113 ASP A CA 1
ATOM 1646 C C . ASP A 1 114 ? -23.808 -11.878 29.676 1.00 16.41 113 ASP A C 1
ATOM 1647 O O . ASP A 1 114 ? -24.203 -12.968 30.070 1.00 17.22 113 ASP A O 1
ATOM 1656 N N . HIS A 1 115 ? -23.761 -10.798 30.452 1.00 15.34 114 HIS A N 1
ATOM 1657 C CA . HIS A 1 115 ? -23.973 -10.894 31.887 1.00 14.57 114 HIS A CA 1
ATOM 1658 C C . HIS A 1 115 ? -25.411 -11.132 32.312 1.00 14.25 114 HIS A C 1
ATOM 1659 O O . HIS A 1 115 ? -25.658 -11.428 33.475 1.00 14.81 114 HIS A O 1
ATOM 1672 N N . SER A 1 116 ? -26.352 -11.043 31.374 1.00 14.11 115 SER A N 1
ATOM 1673 C CA . SER A 1 116 ? -27.724 -11.422 31.673 1.00 14.90 115 SER A CA 1
ATOM 1674 C C . SER A 1 116 ? -27.820 -12.901 32.109 1.00 16.16 115 SER A C 1
ATOM 1675 O O . SER A 1 116 ? -28.744 -13.287 32.812 1.00 18.62 115 SER A O 1
ATOM 1683 N N . ILE A 1 117 ? -26.853 -13.723 31.731 1.00 15.52 116 ILE A N 1
ATOM 1684 C CA . ILE A 1 117 ? -26.861 -15.112 32.174 1.00 16.02 116 ILE A CA 1
ATOM 1685 C C . ILE A 1 117 ? -26.752 -15.233 33.705 1.00 16.31 116 ILE A C 1
ATOM 1686 O O . ILE A 1 117 ? -27.154 -16.252 34.269 1.00 16.28 116 ILE A O 1
ATOM 1702 N N . ALA A 1 118 ? -26.238 -14.205 34.386 1.00 15.98 117 ALA A N 1
ATOM 1703 C CA . ALA A 1 118 ? -26.061 -14.282 35.833 1.00 15.83 117 ALA A CA 1
ATOM 1704 C C . ALA A 1 118 ? -27.408 -14.306 36.568 1.00 17.15 117 ALA A C 1
ATOM 1705 O O . ALA A 1 118 ? -27.487 -14.638 37.734 1.00 19.14 117 ALA A O 1
ATOM 1712 N N . LEU A 1 119 ? -28.474 -13.956 35.874 1.00 17.44 118 LEU A N 1
ATOM 1713 C CA A LEU A 1 119 ? -29.807 -14.072 36.434 0.59 18.26 118 LEU A CA 1
ATOM 1714 C CA B LEU A 1 119 ? -29.814 -14.079 36.428 0.41 18.80 118 LEU A CA 1
ATOM 1715 C C . LEU A 1 119 ? -30.098 -15.533 36.759 1.00 18.96 118 LEU A C 1
ATOM 1716 O O . LEU A 1 119 ? -30.670 -15.840 37.789 1.00 19.85 118 LEU A O 1
ATOM 1745 N N . GLY A 1 120 ? -29.692 -16.429 35.864 1.00 19.09 119 GLY A N 1
ATOM 1746 C CA . GLY A 1 120 ? -29.817 -17.865 36.082 1.00 17.81 119 GLY A CA 1
ATOM 1747 C C . GLY A 1 120 ? -28.737 -18.441 36.992 1.00 15.95 119 GLY A C 1
ATOM 1748 O O . GLY A 1 120 ? -29.035 -19.285 37.812 1.00 17.70 119 GLY A O 1
ATOM 1752 N N . THR A 1 121 ? -27.488 -17.985 36.884 1.00 15.53 120 THR A N 1
ATOM 1753 C CA . THR A 1 121 ? -26.426 -18.559 37.718 1.00 14.88 120 THR A CA 1
ATOM 1754 C C . THR A 1 121 ? -26.564 -18.213 39.191 1.00 15.12 120 THR A C 1
ATOM 1755 O O . THR A 1 121 ? -26.463 -19.090 40.033 1.00 17.12 120 THR A O 1
ATOM 1766 N N . VAL A 1 122 ? -26.775 -16.944 39.511 1.00 14.09 121 VAL A N 1
ATOM 1767 C CA . VAL A 1 122 ? -26.924 -16.552 40.902 1.00 15.09 121 VAL A CA 1
ATOM 1768 C C . VAL A 1 122 ? -28.157 -17.205 41.529 1.00 17.00 121 VAL A C 1
ATOM 1769 O O . VAL A 1 122 ? -28.077 -17.705 42.645 1.00 19.27 121 VAL A O 1
ATOM 1782 N N . ALA A 1 123 ? -29.285 -17.212 40.818 1.00 18.19 122 ALA A N 1
ATOM 1783 C CA . ALA A 1 123 ? -30.522 -17.813 41.336 1.00 19.45 122 ALA A CA 1
ATOM 1784 C C . ALA A 1 123 ? -30.304 -19.289 41.612 1.00 20.31 122 ALA A C 1
ATOM 1785 O O . ALA A 1 123 ? -30.769 -19.809 42.621 1.00 22.57 122 ALA A O 1
ATOM 1792 N N . GLY A 1 124 ? -29.585 -19.948 40.705 1.00 18.99 123 GLY A N 1
ATOM 1793 C CA . GLY A 1 124 ? -29.303 -21.366 40.815 1.00 18.18 123 GLY A CA 1
ATOM 1794 C C . GLY A 1 124 ? -28.438 -21.687 42.018 1.00 19.05 123 GLY A C 1
ATOM 1795 O O . GLY A 1 124 ? -28.738 -22.604 42.770 1.00 22.21 123 GLY A O 1
ATOM 1799 N N . VAL A 1 125 ? -27.359 -20.936 42.204 1.00 18.56 124 VAL A N 1
ATOM 1800 C CA . VAL A 1 125 ? -26.430 -21.184 43.306 1.00 17.95 124 VAL A CA 1
ATOM 1801 C C . VAL A 1 125 ? -27.080 -20.896 44.665 1.00 17.76 124 VAL A C 1
ATOM 1802 O O . VAL A 1 125 ? -26.957 -21.699 45.589 1.00 19.56 124 VAL A O 1
ATOM 1815 N N . LEU A 1 126 ? -27.778 -19.769 44.781 1.00 18.26 125 LEU A N 1
ATOM 1816 C CA . LEU A 1 126 ? -28.356 -19.363 46.058 1.00 20.45 125 LEU A CA 1
ATOM 1817 C C . LEU A 1 126 ? -29.582 -20.189 46.417 1.00 23.04 125 LEU A C 1
ATOM 1818 O O . LEU A 1 126 ? -30.018 -20.189 47.557 1.00 23.78 125 LEU A O 1
ATOM 1834 N N . SER A 1 127 ? -30.145 -20.899 45.455 1.00 23.37 126 SER A N 1
ATOM 1835 C CA A SER A 1 127 ? -31.265 -21.781 45.741 0.33 25.22 126 SER A CA 1
ATOM 1836 C CA B SER A 1 127 ? -31.260 -21.773 45.752 0.67 24.14 126 SER A CA 1
ATOM 1837 C C . SER A 1 127 ? -30.752 -23.010 46.469 1.00 24.51 126 SER A C 1
ATOM 1838 O O . SER A 1 127 ? -31.471 -23.609 47.255 1.00 27.42 126 SER A O 1
ATOM 1853 N N . VAL A 1 128 ? -29.501 -23.375 46.198 1.00 24.91 127 VAL A N 1
ATOM 1854 C CA . VAL A 1 128 ? -28.856 -24.512 46.863 1.00 25.19 127 VAL A CA 1
ATOM 1855 C C . VAL A 1 128 ? -28.023 -24.066 48.074 1.00 24.09 127 VAL A C 1
ATOM 1856 O O . VAL A 1 128 ? -27.927 -24.787 49.052 1.00 26.74 127 VAL A O 1
ATOM 1869 N N . HIS A 1 129 ? -27.424 -22.881 47.997 1.00 22.19 128 HIS A N 1
ATOM 1870 C CA . HIS A 1 129 ? -26.617 -22.332 49.079 1.00 21.73 128 HIS A CA 1
AT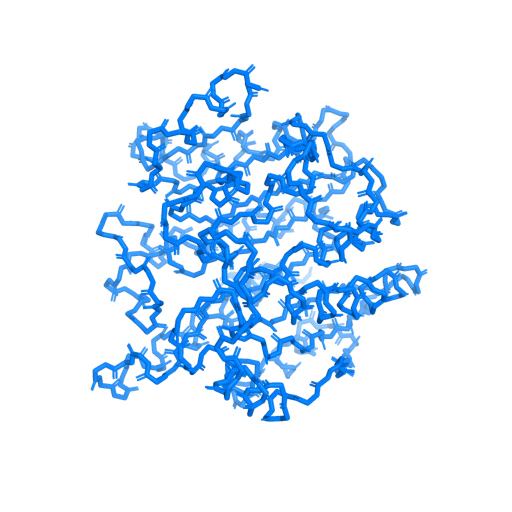OM 1871 C C . HIS A 1 129 ? -27.167 -20.974 49.440 1.00 23.17 128 HIS A C 1
ATOM 1872 O O . HIS A 1 129 ? -26.670 -19.966 48.943 1.00 23.35 128 HIS A O 1
ATOM 1885 N N . PRO A 1 130 ? -28.194 -20.934 50.304 1.00 23.45 129 PRO A N 1
ATOM 1886 C CA . PRO A 1 130 ? -28.951 -19.712 50.589 1.00 27.31 129 PRO A CA 1
ATOM 1887 C C . PRO A 1 130 ? -28.181 -18.554 51.230 1.00 27.09 129 PRO A C 1
ATOM 1888 O O . PRO A 1 130 ? -28.615 -17.417 51.063 1.00 28.65 129 PRO A O 1
ATOM 1899 N N . ASP A 1 131 ? -27.097 -18.815 51.952 1.00 27.29 130 ASP A N 1
ATOM 1900 C CA . ASP A 1 131 ? -26.331 -17.729 52.553 1.00 31.46 130 ASP A CA 1
ATOM 1901 C C . ASP A 1 131 ? -25.035 -17.486 51.793 1.00 23.36 130 ASP A C 1
ATOM 1902 O O . ASP A 1 131 ? -24.105 -16.892 52.323 1.00 25.27 130 ASP A O 1
ATOM 1911 N N . ALA A 1 132 ? -24.985 -17.949 50.548 1.00 20.14 131 ALA A N 1
ATOM 1912 C CA . ALA A 1 132 ? -23.872 -17.647 49.663 1.00 18.52 131 ALA A CA 1
ATOM 1913 C C . ALA A 1 132 ? -23.768 -16.143 49.431 1.00 18.39 131 ALA A C 1
ATOM 1914 O O . ALA A 1 132 ? -24.774 -15.480 49.221 1.00 19.86 131 ALA A O 1
ATOM 1921 N N . GLY A 1 133 ? -22.553 -15.607 49.479 1.00 18.29 132 GLY A N 1
ATOM 1922 C CA . GLY A 1 133 ? -22.310 -14.225 49.110 1.00 16.30 132 GLY A CA 1
ATOM 1923 C C . GLY A 1 133 ? -21.992 -14.163 47.629 1.00 16.99 132 GLY A C 1
ATOM 1924 O O . GLY A 1 133 ? -21.538 -15.155 47.043 1.00 18.66 132 GLY A O 1
ATOM 1928 N N . VAL A 1 134 ? -22.251 -13.006 47.023 1.00 15.71 133 VAL A N 1
ATOM 1929 C CA . VAL A 1 134 ? -21.991 -12.776 45.605 1.00 14.52 133 VAL A CA 1
ATOM 1930 C C . VAL A 1 134 ? -21.020 -11.620 45.445 1.00 14.95 133 VAL A C 1
ATOM 1931 O O . VAL A 1 134 ? -21.308 -10.491 45.834 1.00 16.28 133 VAL A O 1
ATOM 1944 N N . ILE A 1 135 ? -19.866 -11.897 44.866 1.00 12.87 134 ILE A N 1
ATOM 1945 C CA . ILE A 1 135 ? -18.941 -10.829 44.530 1.00 13.17 134 ILE A CA 1
ATOM 1946 C C . ILE A 1 135 ? -19.055 -10.576 43.028 1.00 11.98 134 ILE A C 1
ATOM 1947 O O . ILE A 1 135 ? -18.860 -11.466 42.217 1.00 13.41 134 ILE A O 1
ATOM 1963 N N . TRP A 1 136 ? -19.409 -9.355 42.668 1.00 12.13 135 TRP A N 1
ATOM 1964 C CA . TRP A 1 136 ? -19.699 -9.013 41.287 1.00 11.83 135 TRP A CA 1
ATOM 1965 C C . TRP A 1 136 ? -18.538 -8.180 40.764 1.00 11.54 135 TRP A C 1
ATOM 1966 O O . TRP A 1 136 ? -18.383 -7.035 41.161 1.00 13.13 135 TRP A O 1
ATOM 1987 N N . VAL A 1 137 ? -17.703 -8.766 39.915 1.00 11.53 136 VAL A N 1
ATOM 1988 C CA . VAL A 1 137 ? -16.512 -8.093 39.409 1.00 10.19 136 VAL A CA 1
ATOM 1989 C C . VAL A 1 137 ? -16.834 -7.498 38.029 1.00 11.06 136 VAL A C 1
ATOM 1990 O O . VAL A 1 137 ? -17.079 -8.212 37.067 1.00 12.68 136 VAL A O 1
ATOM 2003 N N . ASP A 1 138 ? -16.846 -6.170 37.952 1.00 11.94 137 ASP A N 1
ATOM 2004 C CA . ASP A 1 138 ? -17.455 -5.479 36.826 1.00 11.95 137 ASP A CA 1
ATOM 2005 C C . ASP A 1 138 ? -17.121 -3.980 36.848 1.00 11.37 137 ASP A C 1
ATOM 2006 O O . ASP A 1 138 ? -16.999 -3.368 37.903 1.00 12.77 137 ASP A O 1
ATOM 2015 N N . ALA A 1 139 ? -16.976 -3.392 35.677 1.00 12.16 138 ALA A N 1
ATOM 2016 C CA . ALA A 1 139 ? -16.916 -1.946 35.571 1.00 12.19 138 ALA A CA 1
ATOM 2017 C C . ALA A 1 139 ? -18.287 -1.321 35.836 1.00 13.48 138 ALA A C 1
ATOM 2018 O O . ALA A 1 139 ? -18.377 -0.135 36.135 1.00 13.21 138 ALA A O 1
ATOM 2025 N N . HIS A 1 140 ? -19.347 -2.118 35.699 1.00 13.36 139 HIS A N 1
ATOM 2026 C CA . HIS A 1 140 ? -20.726 -1.632 35.778 1.00 14.14 139 HIS A CA 1
ATOM 2027 C C . HIS A 1 140 ? -21.471 -2.265 36.939 1.00 14.80 139 HIS A C 1
ATOM 2028 O O . HIS A 1 140 ? -21.105 -3.348 37.391 1.00 15.70 139 HIS A O 1
ATOM 2041 N N . ALA A 1 141 ? -22.535 -1.602 37.395 1.00 15.03 140 ALA A N 1
ATOM 2042 C CA . ALA A 1 141 ? -23.301 -2.092 38.532 1.00 14.06 140 ALA A CA 1
ATOM 2043 C C . ALA A 1 141 ? -24.393 -3.103 38.110 1.00 15.71 140 ALA A C 1
ATOM 2044 O O . ALA A 1 141 ? -24.884 -3.875 38.942 1.00 15.26 140 ALA A O 1
ATOM 2051 N N . ASP A 1 142 ? -24.757 -3.084 36.824 1.00 13.11 141 ASP A N 1
ATOM 2052 C CA . ASP A 1 142 ? -25.685 -4.056 36.249 1.00 14.45 141 ASP A CA 1
ATOM 2053 C C . ASP A 1 142 ? -26.980 -4.128 37.039 1.00 13.90 141 ASP A C 1
ATOM 2054 O O . ASP A 1 142 ? -27.562 -5.195 37.168 1.00 15.97 141 ASP A O 1
ATOM 2063 N N . ILE A 1 143 ? -27.440 -2.994 37.551 1.00 15.31 142 ILE A N 1
ATOM 2064 C CA . ILE A 1 143 ? -28.546 -2.994 38.492 1.00 16.78 142 ILE A CA 1
ATOM 2065 C C . ILE A 1 143 ? -29.659 -2.038 38.053 1.00 18.46 142 ILE A C 1
ATOM 2066 O O . ILE A 1 143 ? -30.553 -1.716 38.832 1.00 19.85 142 ILE A O 1
ATOM 2082 N N . ASN A 1 144 ? -29.626 -1.596 36.800 1.00 18.21 143 ASN A N 1
ATOM 2083 C CA . ASN A 1 144 ? -30.724 -0.777 36.273 1.00 19.77 143 ASN A CA 1
ATOM 2084 C C . ASN A 1 144 ? -32.045 -1.536 36.377 1.00 20.68 143 ASN A C 1
ATOM 2085 O O . ASN A 1 144 ? -32.063 -2.748 36.221 1.00 21.37 143 ASN A O 1
ATOM 2096 N N . THR A 1 145 ? -33.140 -0.842 36.669 1.00 21.96 144 THR A N 1
ATOM 2097 C CA . THR A 1 145 ? -34.437 -1.494 36.757 1.00 22.47 144 THR A CA 1
ATOM 2098 C C . THR A 1 145 ? -35.127 -1.483 35.383 1.00 24.92 144 THR A C 1
ATOM 2099 O O . THR A 1 145 ? -34.684 -0.816 34.439 1.00 25.05 144 THR A O 1
ATOM 2110 N N . MET A 1 146 ? -36.215 -2.237 35.282 1.00 29.49 145 MET A N 1
ATOM 2111 C CA . MET A 1 146 ? -37.021 -2.290 34.061 1.00 34.09 145 MET A CA 1
ATOM 2112 C C . MET A 1 146 ? -37.486 -0.898 33.577 1.00 33.86 145 MET A C 1
ATOM 2113 O O . MET A 1 146 ? -37.389 -0.574 32.394 1.00 34.79 145 MET A O 1
ATOM 2127 N N . SER A 1 147 ? -38.003 -0.082 34.488 1.00 31.67 146 SER A N 1
ATOM 2128 C CA . SER A 1 147 ? -38.520 1.220 34.104 1.00 31.32 146 SER A CA 1
ATOM 2129 C C . SER A 1 147 ? -37.435 2.258 34.081 1.00 31.59 146 SER A C 1
ATOM 2130 O O . SER A 1 147 ? -37.621 3.323 33.513 1.00 35.50 146 SER A O 1
ATOM 2138 N N . GLY A 1 148 ? -36.307 1.947 34.710 1.00 29.54 147 GLY A N 1
ATOM 2139 C CA . GLY A 1 148 ? -35.197 2.874 34.804 1.00 29.10 147 GLY A CA 1
ATOM 2140 C C . GLY A 1 148 ? -34.132 2.721 33.729 1.00 28.79 147 GLY A C 1
ATOM 2141 O O . GLY A 1 148 ? -33.394 3.662 33.470 1.00 28.39 147 GLY A O 1
ATOM 2145 N N . THR A 1 149 ? -34.039 1.551 33.100 1.00 27.83 148 THR A N 1
ATOM 2146 C CA . THR A 1 149 ? -33.024 1.344 32.074 1.00 26.29 148 THR A CA 1
ATOM 2147 C C . THR A 1 149 ? -33.209 2.305 30.913 1.00 29.39 148 THR A C 1
ATOM 2148 O O . THR A 1 149 ? 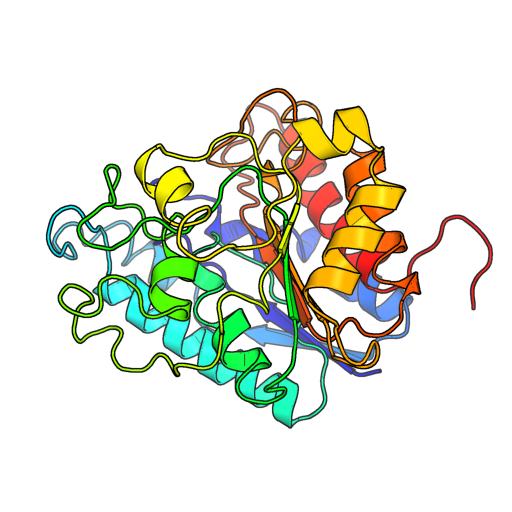-34.334 2.573 30.499 1.00 33.04 148 THR A O 1
ATOM 2159 N N . VAL A 1 150 ? -32.106 2.820 30.385 1.00 29.36 149 VAL A N 1
ATOM 2160 C CA . VAL A 1 150 ? -32.165 3.764 29.274 1.00 30.81 149 VAL A CA 1
ATOM 2161 C C . VAL A 1 150 ? -31.878 3.018 27.971 1.00 32.58 149 VAL A C 1
ATOM 2162 O O . VAL A 1 150 ? -32.576 3.192 26.975 1.00 32.61 149 VAL A O 1
ATOM 2175 N N . SER A 1 151 ? -30.850 2.177 27.989 1.00 29.22 150 SER A N 1
ATOM 2176 C CA . SER A 1 151 ? -30.506 1.386 26.824 1.00 26.16 150 SER A CA 1
ATOM 2177 C C . SER A 1 151 ? -31.498 0.237 26.632 1.00 28.94 150 SER A C 1
ATOM 2178 O O . SER A 1 151 ? -31.719 -0.209 25.508 1.00 33.34 150 SER A O 1
ATOM 2186 N N . GLY A 1 152 ? -32.090 -0.242 27.724 1.00 25.94 151 GLY A N 1
ATOM 2187 C CA . GLY A 1 152 ? -32.983 -1.381 27.658 1.00 22.76 151 GLY A CA 1
ATOM 2188 C C . GLY A 1 152 ? -32.258 -2.704 27.456 1.00 21.98 151 GLY A C 1
ATOM 2189 O O . GLY A 1 152 ? -32.889 -3.720 27.215 1.00 22.27 151 GLY A O 1
ATOM 2193 N N . ASN A 1 153 ? -30.929 -2.694 27.545 1.00 21.19 152 ASN A N 1
ATOM 2194 C CA . ASN A 1 153 ? -30.134 -3.908 27.388 1.00 19.66 152 ASN A CA 1
ATOM 2195 C C . ASN A 1 153 ? -30.080 -4.667 28.694 1.00 18.56 152 ASN A C 1
ATOM 2196 O O . ASN A 1 153 ? -29.575 -4.155 29.687 1.00 19.49 152 ASN A O 1
ATOM 2207 N N . LEU A 1 154 ? -30.613 -5.887 28.692 1.00 17.56 153 LEU A N 1
ATOM 2208 C CA . LEU A 1 154 ? -30.843 -6.618 29.930 1.00 17.60 153 LEU A CA 1
ATOM 2209 C C . LEU A 1 154 ? -29.573 -7.116 30.616 1.00 18.47 153 LEU A C 1
ATOM 2210 O O . LEU A 1 154 ? -29.630 -7.482 31.787 1.00 19.05 153 LEU A O 1
ATOM 2226 N N . HIS A 1 155 ? -28.430 -7.120 29.922 1.00 18.43 154 HIS A N 1
ATOM 2227 C CA . HIS A 1 155 ? -27.159 -7.430 30.594 1.00 18.74 154 HIS A CA 1
ATOM 2228 C C . HIS A 1 155 ? -26.764 -6.350 31.631 1.00 18.94 154 HIS A C 1
ATOM 2229 O O . HIS A 1 155 ? -25.938 -6.608 32.492 1.00 19.30 154 HIS A O 1
ATOM 2242 N N . GLY A 1 156 ? -27.380 -5.169 31.578 1.00 17.91 155 GLY A N 1
ATOM 2243 C CA . GLY A 1 156 ? -27.151 -4.126 32.578 1.00 18.75 155 GLY A CA 1
ATOM 2244 C C . GLY A 1 156 ? -28.226 -4.062 33.654 1.00 19.26 155 GLY A C 1
ATOM 2245 O O . GLY A 1 156 ? -28.296 -3.088 34.413 1.00 18.62 155 GLY A O 1
ATOM 2249 N N . CYS A 1 157 ? -29.037 -5.119 33.727 1.00 19.23 156 CYS A N 1
ATOM 2250 C CA . CYS A 1 157 ? -30.171 -5.211 34.654 1.00 19.53 156 CYS A CA 1
ATOM 2251 C C . CYS A 1 157 ? -30.288 -6.474 35.546 1.00 18.87 156 CYS A C 1
ATOM 2252 O O . CYS A 1 157 ? -31.212 -6.512 36.365 1.00 20.28 156 CYS A O 1
ATOM 2260 N N . PRO A 1 158 ? -29.393 -7.501 35.408 1.00 16.74 157 PRO A N 1
ATOM 2261 C CA . PRO A 1 158 ? -29.715 -8.748 36.130 1.00 16.32 157 PRO A CA 1
ATOM 2262 C C . PRO A 1 158 ? -29.877 -8.587 37.654 1.00 16.81 157 PRO A C 1
ATOM 2263 O O . PRO A 1 158 ? -30.733 -9.233 38.240 1.00 17.89 157 PRO A O 1
ATOM 2274 N N . LEU A 1 159 ? -29.094 -7.713 38.282 1.00 15.94 158 LEU A N 1
ATOM 2275 C CA . LEU A 1 159 ? -29.152 -7.570 39.732 1.00 15.50 158 LEU A CA 1
ATOM 2276 C C . LEU A 1 159 ? -30.433 -6.898 40.235 1.00 17.75 158 LEU A C 1
ATOM 2277 O O . LEU A 1 159 ? -30.866 -7.154 41.355 1.00 19.75 158 LEU A O 1
ATOM 2293 N N . SER A 1 160 ? -31.053 -6.050 39.428 1.00 16.88 159 SER A N 1
ATOM 2294 C CA . SER A 1 160 ? -32.336 -5.483 39.826 1.00 17.06 159 SER A CA 1
ATOM 2295 C C . SER A 1 160 ? -33.394 -6.599 39.872 1.00 19.27 159 SER A C 1
ATOM 2296 O O . SER A 1 160 ? -34.185 -6.656 40.798 1.00 21.95 159 SER A O 1
ATOM 2304 N N . ILE A 1 161 ? -33.388 -7.502 38.896 1.00 19.30 160 ILE A N 1
ATOM 2305 C CA . ILE A 1 161 ? -34.344 -8.606 38.875 1.00 18.28 160 ILE A CA 1
ATOM 2306 C C . ILE A 1 161 ? -34.061 -9.572 40.022 1.00 19.54 160 ILE A C 1
ATOM 2307 O O . ILE A 1 161 ? -34.970 -9.998 40.705 1.00 20.87 160 ILE A O 1
ATOM 2323 N N . LEU A 1 162 ? -32.794 -9.885 40.254 1.00 19.69 161 LEU A N 1
ATOM 2324 C CA . LEU A 1 162 ? -32.408 -10.784 41.346 1.00 19.95 161 LEU A CA 1
ATOM 2325 C C . LEU A 1 162 ? -32.769 -10.230 42.727 1.00 18.10 161 LEU A C 1
ATOM 2326 O O . LEU A 1 162 ? -33.140 -10.978 43.616 1.00 20.18 161 LEU A O 1
ATOM 2342 N N . LEU A 1 163 ? -32.646 -8.922 42.908 1.00 20.07 162 LEU A N 1
ATOM 2343 C CA . LEU A 1 163 ? -32.987 -8.286 44.184 1.00 22.90 162 LEU A CA 1
ATOM 2344 C C . LEU A 1 163 ? -34.482 -7.921 44.285 1.00 25.75 162 LEU A C 1
ATOM 2345 O O . LEU A 1 163 ? -34.945 -7.489 45.335 1.00 27.99 162 LEU A O 1
ATOM 2361 N N . GLY A 1 164 ? -35.219 -8.074 43.188 1.00 25.55 163 GLY A N 1
ATOM 2362 C CA . GLY A 1 164 ? -36.646 -7.807 43.172 1.00 27.31 163 GLY A CA 1
ATOM 2363 C C . GLY A 1 164 ? -37.008 -6.332 43.174 1.00 26.98 163 GLY A C 1
ATOM 2364 O O . GLY A 1 164 ? -38.050 -5.952 43.705 1.00 27.92 163 GLY A O 1
ATOM 2368 N N . LEU A 1 165 ? -36.156 -5.503 42.575 1.00 27.36 164 LEU A N 1
ATOM 2369 C CA . LEU A 1 165 ? -36.393 -4.062 42.524 1.00 30.11 164 LEU A CA 1
ATOM 2370 C C . LEU A 1 165 ? -37.394 -3.756 41.438 1.00 31.99 164 LEU A C 1
ATOM 2371 O O . LEU A 1 165 ? -37.427 -4.445 40.412 1.00 33.94 164 LEU A O 1
ATOM 2387 N N . ASP A 1 166 ? -38.193 -2.713 41.677 1.00 31.50 165 ASP A N 1
ATOM 2388 C CA . ASP A 1 166 ? -39.148 -2.216 40.702 1.00 30.75 165 ASP A CA 1
ATOM 2389 C C . ASP A 1 166 ? -40.083 -3.358 40.340 1.00 31.47 165 ASP A C 1
ATOM 2390 O O . ASP A 1 166 ? -40.409 -3.540 39.177 1.00 32.48 165 ASP A O 1
ATOM 2399 N N . ARG A 1 167 ? -40.498 -4.124 41.348 1.00 34.94 166 ARG A N 1
ATOM 2400 C CA A ARG A 1 167 ? -41.296 -5.330 41.119 0.57 40.01 166 ARG A CA 1
ATOM 2401 C CA B ARG A 1 167 ? -41.310 -5.320 41.137 0.43 38.92 166 ARG A CA 1
ATOM 2402 C C . ARG A 1 167 ? -42.459 -5.038 40.168 1.00 41.83 166 ARG A C 1
ATOM 2403 O O . ARG A 1 167 ? -42.745 -5.826 39.262 1.00 42.62 166 ARG A O 1
ATOM 2444 N N . GLU A 1 168 ? -43.101 -3.893 40.354 1.00 41.16 167 GLU A N 1
ATOM 2445 C CA . GLU A 1 168 ? -44.265 -3.542 39.568 1.00 43.97 167 GLU A CA 1
ATOM 2446 C C . GLU A 1 168 ? -44.046 -3.649 38.071 1.00 41.15 167 GLU A C 1
ATOM 2447 O O . GLU A 1 168 ? -44.980 -3.928 37.343 1.00 44.41 167 GLU A O 1
ATOM 2459 N N . ASN A 1 169 ? -42.824 -3.438 37.607 1.00 35.68 168 ASN A N 1
ATOM 2460 C CA . ASN A 1 169 ? -42.578 -3.371 36.172 1.00 35.21 168 ASN A CA 1
ATOM 2461 C C . ASN A 1 169 ? -41.720 -4.488 35.605 1.00 35.91 168 ASN A C 1
ATOM 2462 O O . ASN A 1 169 ? -41.223 -4.386 34.473 1.00 36.71 168 ASN A O 1
ATOM 2473 N N . ILE A 1 170 ? -41.547 -5.551 36.387 1.00 36.47 169 ILE A N 1
ATOM 2474 C CA . ILE A 1 170 ? -40.876 -6.744 35.888 1.00 35.73 169 ILE A CA 1
ATOM 2475 C C . ILE A 1 170 ? -41.943 -7.630 35.244 1.00 35.75 169 ILE A C 1
ATOM 2476 O O . ILE A 1 170 ? -42.937 -7.975 35.882 1.00 33.53 169 ILE A O 1
ATOM 2492 N N . PRO A 1 171 ? -41.745 -7.976 33.965 1.00 38.40 170 PRO A N 1
ATOM 2493 C CA . PRO A 1 171 ? -42.790 -8.698 33.236 1.00 39.46 170 PRO A CA 1
ATOM 2494 C C . PRO A 1 171 ? -43.068 -10.089 33.790 1.00 38.06 170 PRO A C 1
ATOM 2495 O O . PRO A 1 171 ? -42.281 -10.637 34.556 1.00 36.63 170 PRO A O 1
ATOM 2506 N N . GLU A 1 172 ? -44.172 -10.678 33.360 1.00 34.07 171 GLU A N 1
ATOM 2507 C CA . GLU A 1 172 ? -44.573 -11.963 33.885 1.00 34.42 171 GLU A CA 1
ATOM 2508 C C . GLU A 1 172 ? -43.587 -13.016 33.436 1.00 31.70 171 GLU A C 1
ATOM 2509 O O . GLU A 1 172 ? -43.432 -14.022 34.094 1.00 31.17 171 GLU A O 1
ATOM 2521 N N . CYS A 1 173 ? -42.903 -12.786 32.324 1.00 31.79 172 CYS A N 1
ATOM 2522 C CA . CYS A 1 173 ? -41.984 -13.793 31.824 1.00 31.79 172 CYS A CA 1
ATOM 2523 C C . CYS A 1 173 ? -40.820 -14.041 32.809 1.00 30.37 172 CYS A C 1
ATOM 2524 O O . CYS A 1 173 ? -40.183 -15.097 32.762 1.00 29.65 172 CYS A O 1
ATOM 2532 N N . PHE A 1 174 ? -40.566 -13.094 33.714 1.00 30.18 173 PHE A N 1
ATOM 2533 C CA . PHE A 1 174 ? -39.519 -13.273 34.733 1.00 29.70 173 PHE A CA 1
ATOM 2534 C C . PHE A 1 174 ? -40.098 -13.813 36.054 1.00 30.16 173 PHE A C 1
ATOM 2535 O O . PHE A 1 174 ? -39.473 -13.715 37.113 1.00 29.68 173 PHE A O 1
ATOM 2552 N N . SER A 1 175 ? -41.280 -14.416 35.972 1.00 35.53 174 SER A N 1
ATOM 2553 C CA . SER A 1 175 ? -41.983 -14.903 37.154 1.00 38.25 174 SER A CA 1
ATOM 2554 C C . SER A 1 175 ? -41.246 -16.036 37.845 1.00 32.27 174 SER A C 1
ATOM 2555 O O . SER A 1 175 ? -41.429 -16.258 39.038 1.00 35.93 174 SER A O 1
ATOM 2563 N N . TRP A 1 176 ? -40.427 -16.757 37.083 1.00 26.13 175 TRP A N 1
ATOM 2564 C CA . TRP A 1 176 ? -39.693 -17.916 37.589 1.00 24.90 175 TRP A CA 1
ATOM 2565 C C . TRP A 1 176 ? -38.574 -17.601 38.590 1.00 23.96 175 TRP A C 1
ATOM 2566 O O . TRP A 1 176 ? -38.162 -18.484 39.327 1.00 25.97 175 TRP A O 1
ATOM 2587 N N . VAL A 1 177 ? -38.095 -16.360 38.627 1.00 22.13 176 VAL A N 1
ATOM 2588 C CA . VAL A 1 177 ? -36.909 -16.018 39.415 1.00 21.52 176 VAL A CA 1
ATOM 2589 C C . VAL A 1 177 ? -37.165 -16.076 40.940 1.00 24.36 176 VAL A C 1
ATOM 2590 O O . VAL A 1 177 ? -37.951 -15.263 41.453 1.00 26.24 176 VAL A O 1
ATOM 2603 N N . PRO A 1 178 ? -36.481 -17.012 41.674 1.00 22.67 177 PRO A N 1
ATOM 2604 C CA . PRO A 1 178 ? -36.631 -17.062 43.139 1.00 22.07 177 PRO A CA 1
ATOM 2605 C C . PRO A 1 178 ? -36.063 -15.809 43.800 1.00 22.56 177 PRO A C 1
ATOM 2606 O O . PRO A 1 178 ? -35.097 -15.263 43.282 1.00 23.30 177 PRO A O 1
ATOM 2617 N N . GLN A 1 179 ? -36.648 -15.359 44.906 1.00 25.15 178 GLN A N 1
ATOM 2618 C CA . GLN A 1 179 ? -36.151 -14.175 45.600 1.00 28.13 178 GLN A CA 1
ATOM 2619 C C . GLN A 1 179 ? -35.231 -14.584 46.732 1.00 29.53 178 GLN A C 1
ATOM 2620 O O . GLN A 1 179 ? -35.626 -14.640 47.894 1.00 31.98 178 GLN A O 1
ATOM 2634 N N . VAL A 1 180 ? -33.989 -14.862 46.354 1.00 27.72 179 VAL A N 1
ATOM 2635 C CA . VAL A 1 180 ? -33.006 -15.446 47.249 1.00 28.64 179 VAL A CA 1
ATOM 2636 C C . VAL A 1 180 ? -31.818 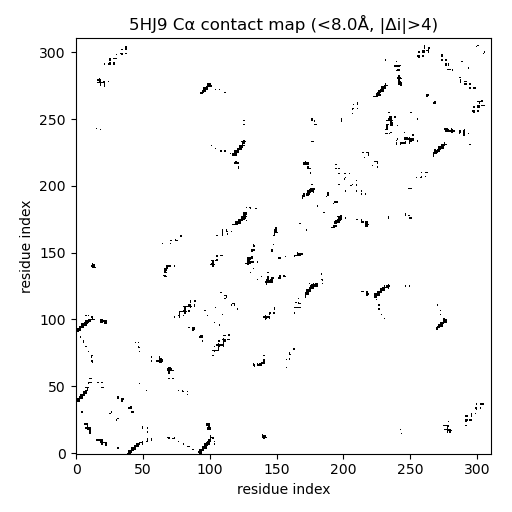-14.511 47.550 1.00 29.35 179 VAL A C 1
ATOM 2637 O O . VAL A 1 180 ? -31.133 -14.711 48.547 1.00 32.26 179 VAL A O 1
ATOM 2650 N N . LEU A 1 181 ? -31.569 -13.501 46.714 1.00 23.28 180 LEU A N 1
ATOM 2651 C CA . LEU A 1 181 ? -30.447 -12.603 46.955 1.00 21.79 180 LEU A CA 1
ATOM 2652 C C . LEU A 1 181 ? -30.912 -11.390 47.713 1.00 24.08 180 LEU A C 1
ATOM 2653 O O . LEU A 1 181 ? -31.893 -10.776 47.336 1.00 26.45 180 LEU A O 1
ATOM 2669 N N . LYS A 1 182 ? -30.205 -11.059 48.787 1.00 25.24 181 LYS A N 1
ATOM 2670 C CA . LYS A 1 182 ? -30.471 -9.863 49.572 1.00 25.36 181 LYS A CA 1
ATOM 2671 C C . LYS A 1 182 ? -29.354 -8.852 49.299 1.00 24.43 181 LYS A C 1
ATOM 2672 O O . LYS A 1 182 ? -28.239 -9.239 48.972 1.00 24.49 181 LYS A O 1
ATOM 2691 N N . PRO A 1 183 ? -29.649 -7.551 49.432 1.00 23.13 182 PRO A N 1
ATOM 2692 C CA . PRO A 1 183 ? -28.664 -6.489 49.190 1.00 21.19 182 PRO A CA 1
ATOM 2693 C C . PRO A 1 183 ? -27.367 -6.553 50.006 1.00 20.74 182 PRO A C 1
ATOM 2694 O O . PRO A 1 183 ? -26.361 -6.022 49.546 1.00 21.93 182 PRO A O 1
ATOM 2705 N N . ASN A 1 184 ? -27.386 -7.171 51.185 1.00 22.18 183 ASN A N 1
ATOM 2706 C CA . ASN A 1 184 ? -26.180 -7.312 52.005 1.00 21.91 183 ASN A CA 1
ATOM 2707 C C . ASN A 1 184 ? -25.352 -8.591 51.714 1.00 22.35 183 ASN A C 1
ATOM 2708 O O . ASN A 1 184 ? -24.411 -8.924 52.450 1.00 24.49 183 ASN A O 1
ATOM 2719 N N . LYS A 1 185 ? -25.697 -9.274 50.621 1.00 21.55 184 LYS A N 1
ATOM 2720 C CA . LYS A 1 185 ? -24.956 -10.442 50.156 1.00 21.19 184 LYS A CA 1
ATOM 2721 C C . LYS A 1 185 ? -24.320 -10.214 48.769 1.00 18.73 184 LYS A C 1
ATOM 2722 O O . LYS A 1 185 ? -23.860 -11.159 48.151 1.00 20.38 184 LYS A O 1
ATOM 2741 N N . ILE A 1 186 ? -24.309 -8.972 48.291 1.00 16.14 185 ILE A N 1
ATOM 2742 C CA A ILE A 1 186 ? -23.643 -8.605 47.040 0.60 17.21 185 ILE A CA 1
ATOM 2743 C CA B ILE A 1 186 ? -23.646 -8.627 47.040 0.40 17.43 185 ILE A CA 1
ATOM 2744 C C . ILE A 1 186 ? -22.528 -7.636 47.369 1.00 18.11 185 ILE A C 1
ATOM 2745 O O . ILE A 1 186 ? -22.716 -6.726 48.172 1.00 21.66 185 ILE A O 1
ATOM 2776 N N . ALA A 1 187 ? -21.363 -7.806 46.760 1.00 14.96 186 ALA A N 1
ATOM 2777 C CA . ALA A 1 187 ? -20.318 -6.805 46.899 1.00 14.65 186 ALA A CA 1
ATOM 2778 C C . ALA A 1 187 ? -19.742 -6.608 45.523 1.00 13.50 186 ALA A C 1
ATOM 2779 O O . ALA A 1 187 ? -19.502 -7.569 44.812 1.00 15.42 186 ALA A O 1
ATOM 2786 N N . TYR A 1 188 ? -19.554 -5.360 45.132 1.00 14.36 187 TYR A N 1
ATOM 2787 C CA . TYR A 1 188 ? -18.977 -5.059 43.831 1.00 14.35 187 TYR A CA 1
ATOM 2788 C C . TYR A 1 188 ? -17.481 -4.795 43.925 1.00 13.10 187 TYR A C 1
ATOM 2789 O O . TYR A 1 188 ? -17.025 -4.212 44.899 1.00 14.61 187 TYR A O 1
ATOM 2807 N N . ILE A 1 189 ? -16.742 -5.182 42.888 1.00 12.63 188 ILE A N 1
ATOM 2808 C CA . ILE A 1 189 ? -15.337 -4.805 42.744 1.00 12.68 188 ILE A CA 1
ATOM 2809 C C . ILE A 1 189 ? -15.062 -4.322 41.330 1.00 12.63 188 ILE A C 1
ATOM 2810 O O . ILE A 1 189 ? -15.272 -5.058 40.373 1.00 13.28 188 ILE A O 1
ATOM 2826 N N . GLY A 1 190 ? -14.575 -3.088 41.216 1.00 12.82 189 GLY A N 1
ATOM 2827 C CA . GLY A 1 190 ? -14.044 -2.563 39.967 1.00 13.00 189 GLY A CA 1
ATOM 2828 C C . GLY A 1 190 ? -14.886 -1.494 39.299 1.00 12.74 189 GLY A C 1
ATOM 2829 O O . GLY A 1 190 ? -14.588 -1.069 38.192 1.00 14.94 189 GLY A O 1
ATOM 2833 N N . LEU A 1 191 ? -15.932 -1.050 39.979 1.00 13.20 190 LEU A N 1
ATOM 2834 C CA . LEU A 1 191 ? -16.916 -0.164 39.377 1.00 15.09 190 LEU A CA 1
ATOM 2835 C C . LEU A 1 191 ? -16.306 1.140 38.899 1.00 15.11 190 LEU A C 1
ATOM 2836 O O . LEU A 1 191 ? -15.519 1.761 39.600 1.00 15.41 190 LEU A O 1
ATOM 2852 N N . ARG A 1 192 ? -16.691 1.552 37.700 1.00 15.16 191 ARG A N 1
ATOM 2853 C CA . ARG A 1 192 ? -16.274 2.831 37.190 1.00 16.45 191 ARG A CA 1
ATOM 2854 C C . ARG A 1 192 ? -17.208 3.412 36.133 1.00 16.50 191 ARG A C 1
ATOM 2855 O O . ARG A 1 192 ? -16.917 4.456 35.597 1.00 18.70 191 ARG A O 1
ATOM 2876 N N . ALA A 1 193 ? -18.327 2.758 35.839 1.00 16.24 192 ALA A N 1
ATOM 2877 C CA . ALA A 1 193 ? -19.312 3.324 34.917 1.00 15.58 192 ALA A CA 1
ATOM 2878 C C . ALA A 1 193 ? -20.713 3.055 35.419 1.00 16.59 192 ALA A C 1
ATOM 2879 O O . ALA A 1 193 ? -21.475 2.334 34.804 1.00 17.37 192 ALA A O 1
ATOM 2886 N N . VAL A 1 194 ? -21.022 3.655 36.557 1.00 17.99 193 VAL A N 1
ATOM 2887 C CA . VAL A 1 194 ? -22.290 3.487 37.230 1.00 17.71 193 VAL A CA 1
ATOM 2888 C C . VAL A 1 194 ? -23.243 4.615 36.828 1.00 20.41 193 VAL A C 1
ATOM 2889 O O . VAL A 1 194 ? -22.912 5.784 36.950 1.00 20.31 193 VAL A O 1
ATOM 2902 N N . ASP A 1 195 ? -24.417 4.246 36.328 1.00 20.96 194 ASP A N 1
ATOM 2903 C CA . ASP A 1 195 ? -25.390 5.211 35.878 1.00 21.49 194 ASP A CA 1
ATOM 2904 C C . ASP A 1 195 ? -25.962 5.924 37.074 1.00 20.78 194 ASP A C 1
ATOM 2905 O O . ASP A 1 195 ? -25.966 5.405 38.175 1.00 21.01 194 ASP A O 1
ATOM 2914 N N . ASP A 1 196 ? 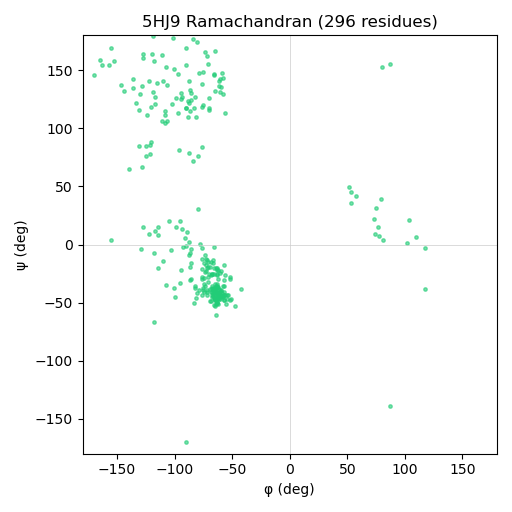-26.463 7.126 36.847 1.00 24.29 195 ASP A N 1
ATOM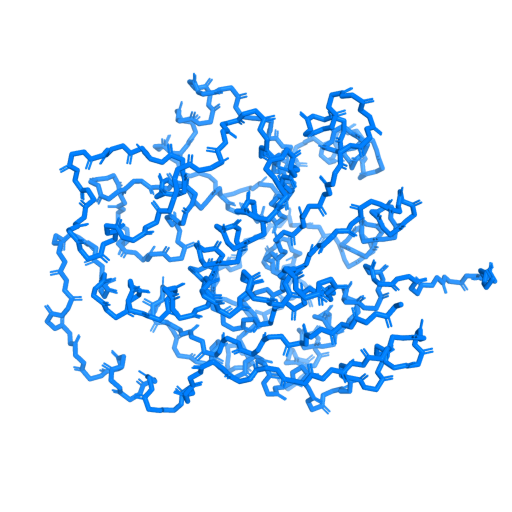 2915 C CA . ASP A 1 196 ? -26.958 7.940 37.936 1.00 25.86 195 ASP A CA 1
ATOM 2916 C C . ASP A 1 196 ? -28.045 7.207 38.706 1.00 24.50 195 ASP A C 1
ATOM 2917 O O . ASP A 1 196 ? -28.037 7.213 39.931 1.00 23.61 195 ASP A O 1
ATOM 2926 N N . GLU A 1 197 ? -28.959 6.553 37.995 1.00 25.41 196 GLU A N 1
ATOM 2927 C CA . GLU A 1 197 ? -30.024 5.783 38.648 1.00 28.93 196 GLU A CA 1
ATOM 2928 C C . GLU A 1 197 ? -29.491 4.605 39.488 1.00 24.47 196 GLU A C 1
ATOM 2929 O O . GLU A 1 197 ? -30.076 4.259 40.515 1.00 24.98 196 GLU A O 1
ATOM 2941 N N . GLU A 1 198 ? -28.394 3.991 39.044 1.00 22.55 197 GLU A N 1
ATOM 2942 C CA . GLU A 1 198 ? -27.776 2.890 39.776 1.00 18.97 197 GLU A CA 1
ATOM 2943 C C . GLU A 1 198 ? -27.046 3.393 41.019 1.00 17.54 197 GLU A C 1
ATOM 2944 O O . GLU A 1 198 ? -27.040 2.718 42.040 1.00 19.26 197 GLU A O 1
ATOM 2956 N N . LYS A 1 199 ? -26.437 4.578 40.929 1.00 18.51 198 LYS A N 1
ATOM 2957 C CA . LYS A 1 199 ? -25.772 5.200 42.088 1.00 19.96 198 LYS A CA 1
ATOM 2958 C C . LYS A 1 199 ? -26.743 5.359 43.262 1.00 20.75 198 LYS A C 1
ATOM 2959 O O . LYS A 1 199 ? -26.396 5.074 44.416 1.00 21.27 198 LYS A O 1
ATOM 2978 N N . LYS A 1 200 ? -27.958 5.807 42.954 1.00 21.14 199 LYS A N 1
ATOM 2979 C CA . LYS A 1 200 ? -28.978 6.046 43.964 1.00 21.06 199 LYS A CA 1
ATOM 2980 C C . LYS A 1 200 ? -29.389 4.742 44.623 1.00 18.24 199 LYS A C 1
ATOM 2981 O O . LYS A 1 200 ? -29.532 4.679 45.826 1.00 21.15 199 LYS A O 1
ATOM 3000 N N . ILE A 1 201 ? -29.559 3.699 43.820 1.00 17.72 200 ILE A N 1
ATOM 3001 C CA . ILE A 1 201 ? -29.930 2.381 44.310 1.00 18.46 200 ILE A CA 1
ATOM 3002 C C . ILE A 1 201 ? -28.864 1.813 45.240 1.00 20.65 200 ILE A C 1
ATOM 3003 O O . ILE A 1 201 ? -29.188 1.354 46.333 1.00 23.20 200 ILE A O 1
ATOM 3019 N N . LEU A 1 202 ? -27.599 1.818 44.798 1.00 18.12 201 LEU A N 1
ATOM 3020 C CA A LEU A 1 202 ? -26.502 1.303 45.611 0.45 16.66 201 LEU A CA 1
ATOM 3021 C CA B LEU A 1 202 ? -26.500 1.305 45.611 0.55 16.26 201 LEU A CA 1
ATOM 3022 C C . LEU A 1 202 ? -26.443 2.024 46.946 1.00 16.88 201 LEU A C 1
ATOM 3023 O O . LEU A 1 202 ? -26.229 1.408 47.984 1.00 19.61 201 LEU A O 1
ATOM 3052 N N . HIS A 1 203 ? -26.629 3.334 46.908 1.00 17.72 202 HIS A N 1
ATOM 3053 C CA . HIS A 1 203 ? -26.605 4.134 48.110 1.00 18.85 202 HIS A CA 1
ATOM 3054 C C . HIS A 1 203 ? -27.796 3.852 49.021 1.00 21.46 202 HIS A C 1
ATOM 3055 O O . HIS A 1 203 ? -27.627 3.655 50.216 1.00 23.13 202 HIS A O 1
ATOM 3068 N N . ASP A 1 204 ? -29.001 3.841 48.457 1.00 23.46 203 ASP A N 1
ATOM 3069 C CA . ASP A 1 204 ? -30.220 3.577 49.233 1.00 25.91 203 ASP A CA 1
ATOM 3070 C C . ASP A 1 204 ? -30.257 2.183 49.836 1.00 26.29 203 ASP A C 1
ATOM 3071 O O . ASP A 1 204 ? -30.768 2.002 50.930 1.00 28.14 203 ASP A O 1
ATOM 3080 N N . LEU A 1 205 ? -29.739 1.195 49.117 1.00 24.10 204 LEU A N 1
ATOM 3081 C CA . LEU A 1 205 ? -29.773 -0.186 49.588 1.00 24.81 204 LEU A CA 1
ATOM 3082 C C . LEU A 1 205 ? -28.514 -0.533 50.355 1.00 25.74 204 LEU A C 1
ATOM 3083 O O . LEU A 1 205 ? -28.375 -1.643 50.862 1.00 24.82 204 LEU A O 1
ATOM 3099 N N . ASN A 1 206 ? -27.606 0.434 50.430 1.00 25.52 205 ASN A N 1
ATOM 3100 C CA . ASN A 1 206 ? -26.344 0.261 51.116 1.00 27.98 205 ASN A CA 1
ATOM 3101 C C . ASN A 1 206 ? -25.586 -0.987 50.661 1.00 25.35 205 ASN A C 1
ATOM 3102 O O . ASN A 1 206 ? -25.141 -1.801 51.479 1.00 27.49 205 ASN A O 1
ATOM 3113 N N . ILE A 1 207 ? -25.446 -1.137 49.352 1.00 21.23 206 ILE A N 1
ATOM 3114 C CA . ILE A 1 207 ? -24.711 -2.272 48.790 1.00 21.58 206 ILE A CA 1
ATOM 3115 C C . ILE A 1 207 ? -23.210 -2.001 48.805 1.00 21.45 206 ILE A C 1
ATOM 3116 O O . ILE A 1 207 ? -22.762 -0.982 48.300 1.00 24.50 206 ILE A O 1
ATOM 3132 N N . ALA A 1 208 ? -22.447 -2.924 49.380 1.00 19.43 207 ALA A N 1
ATOM 3133 C CA . ALA A 1 208 ? -20.995 -2.825 49.413 1.00 18.56 207 ALA A CA 1
ATOM 3134 C C . ALA A 1 208 ? -20.479 -2.687 47.986 1.00 19.85 207 ALA A C 1
ATOM 3135 O O . ALA A 1 208 ? -20.599 -3.611 47.191 1.00 23.88 207 ALA A O 1
ATOM 3142 N N . ALA A 1 209 ? -19.912 -1.532 47.656 1.00 18.10 208 ALA A N 1
ATOM 3143 C CA . ALA A 1 209 ? -19.457 -1.252 46.303 1.00 15.62 208 ALA A CA 1
ATOM 3144 C C . ALA A 1 209 ? -18.052 -0.711 46.380 1.00 16.57 208 ALA A C 1
ATOM 3145 O O . ALA A 1 209 ? -17.822 0.342 46.948 1.00 17.60 208 ALA A O 1
ATOM 3152 N N . PHE A 1 210 ? -17.109 -1.443 45.816 1.00 14.42 209 PHE A N 1
ATOM 3153 C CA . PHE A 1 210 ? -15.732 -1.012 45.803 1.00 14.71 209 PHE A CA 1
ATOM 3154 C C . PHE A 1 210 ? -15.373 -0.595 44.393 1.00 14.29 209 PHE A C 1
ATOM 3155 O O . PHE A 1 210 ? -15.218 -1.427 43.526 1.00 16.01 209 PHE A O 1
ATOM 3172 N N . SER A 1 211 ? -15.296 0.713 44.171 1.00 13.92 210 SER A N 1
ATOM 3173 C CA . SER A 1 211 ? -15.037 1.283 42.853 1.00 14.83 210 SER A CA 1
ATOM 3174 C C . SER A 1 211 ? -13.542 1.322 42.567 1.00 16.26 210 SER A C 1
ATOM 3175 O O . SER A 1 211 ? -12.745 0.970 43.419 1.00 17.04 210 SER A O 1
ATOM 3183 N N . MET A 1 212 ? -13.157 1.750 41.371 1.00 16.43 211 MET A N 1
ATOM 3184 C CA . MET A 1 212 ? -11.746 1.881 41.050 1.00 13.70 211 MET A CA 1
ATOM 3185 C C . MET A 1 212 ? -11.116 2.921 41.959 1.00 16.20 211 MET A C 1
ATOM 3186 O O . MET A 1 212 ? -9.923 2.901 42.170 1.00 17.41 211 MET A O 1
ATOM 3200 N N . HIS A 1 213 ? -11.916 3.819 42.518 1.00 15.06 212 HIS A N 1
ATOM 3201 C CA . HIS A 1 213 ? -11.399 4.745 43.500 1.00 15.47 212 HIS A CA 1
ATOM 3202 C C . HIS A 1 213 ? -10.862 3.997 44.740 1.00 15.12 212 HIS A C 1
ATOM 3203 O O . HIS A 1 213 ? -9.778 4.293 45.240 1.00 16.00 212 HIS A O 1
ATOM 3216 N N . HIS A 1 214 ? -11.611 3.017 45.224 1.00 14.15 213 HIS A N 1
ATOM 3217 C CA . HIS A 1 214 ? -11.187 2.222 46.377 1.00 14.32 213 HIS A CA 1
ATOM 3218 C C . HIS A 1 214 ? -9.971 1.346 46.075 1.00 15.00 213 HIS A C 1
ATOM 3219 O O . HIS A 1 214 ? -9.089 1.180 46.920 1.00 16.13 213 HIS A O 1
ATOM 3232 N N . VAL A 1 215 ? -9.908 0.798 44.870 1.00 14.25 214 VAL A N 1
ATOM 3233 C CA . VAL A 1 215 ? -8.720 0.050 44.466 1.00 14.47 214 VAL A CA 1
ATOM 3234 C C . VAL A 1 215 ? -7.486 0.975 44.439 1.00 14.49 214 VAL A C 1
ATOM 3235 O O . VAL A 1 215 ? -6.437 0.619 44.961 1.00 15.77 214 VAL A O 1
ATOM 3248 N N . ASP A 1 216 ? -7.632 2.155 43.838 1.00 14.54 215 ASP A N 1
ATOM 3249 C CA . ASP A 1 216 ? -6.555 3.127 43.781 1.00 15.70 215 ASP A CA 1
ATOM 3250 C C . ASP A 1 216 ? -6.174 3.578 45.174 1.00 15.82 215 ASP A C 1
ATOM 3251 O O . ASP A 1 216 ? -5.007 3.808 45.465 1.00 18.67 215 ASP A O 1
ATOM 3260 N N . ARG A 1 217 ? -7.162 3.702 46.039 1.00 15.16 216 ARG A N 1
ATOM 3261 C CA . ARG A 1 217 ? -6.934 4.251 47.355 1.00 16.39 216 ARG A CA 1
ATOM 3262 C C . ARG A 1 217 ? -6.348 3.231 48.329 1.00 18.04 216 ARG A C 1
ATOM 3263 O O . ARG A 1 217 ? -5.449 3.567 49.091 1.00 20.60 216 ARG A O 1
ATOM 3284 N N . TYR A 1 218 ? -6.843 1.998 48.313 1.00 17.64 217 TYR A N 1
ATOM 3285 C CA . TYR A 1 218 ? -6.444 0.988 49.297 1.00 18.18 217 TYR A CA 1
ATOM 3286 C C . TYR A 1 218 ? -5.586 -0.142 48.716 1.00 17.24 217 TYR A C 1
ATOM 3287 O O . TYR A 1 218 ? -4.978 -0.899 49.461 1.00 20.27 217 TYR A O 1
ATOM 3305 N N . GLY A 1 219 ? -5.545 -0.257 47.396 1.00 16.22 218 GLY A N 1
ATOM 3306 C CA . GLY A 1 219 ? -4.888 -1.377 46.766 1.00 14.66 218 GLY A CA 1
ATOM 3307 C C . GLY A 1 219 ? -5.841 -2.556 46.628 1.00 15.63 218 GLY A C 1
ATOM 3308 O O . GLY A 1 219 ? -6.796 -2.706 47.383 1.00 15.42 218 GLY A O 1
ATOM 3312 N N . ILE A 1 220 ? -5.565 -3.417 45.660 1.00 16.15 219 ILE A N 1
ATOM 3313 C CA . ILE A 1 220 ? -6.468 -4.516 45.353 1.00 15.26 219 ILE A CA 1
ATOM 3314 C C . ILE A 1 220 ? -6.590 -5.527 46.507 1.00 16.72 219 ILE A C 1
ATOM 3315 O O . ILE A 1 220 ? -7.660 -6.090 46.725 1.00 16.41 219 ILE A O 1
ATOM 3331 N N . ASP A 1 221 ? -5.519 -5.756 47.262 1.00 16.73 220 ASP A N 1
ATOM 3332 C CA . ASP A 1 221 ? -5.585 -6.761 48.318 1.00 15.87 220 ASP A CA 1
ATOM 3333 C C . ASP A 1 221 ? -6.566 -6.372 49.407 1.00 16.31 220 ASP A C 1
ATOM 3334 O O . ASP A 1 221 ? -7.360 -7.190 49.843 1.00 17.48 220 ASP A O 1
ATOM 3343 N N . LYS A 1 222 ? -6.503 -5.126 49.850 1.00 16.31 221 LYS A N 1
ATOM 3344 C CA . LYS A 1 222 ? -7.417 -4.649 50.867 1.00 15.75 221 LYS A CA 1
ATOM 3345 C C . LYS A 1 222 ? -8.871 -4.677 50.350 1.00 15.35 221 LYS A C 1
ATOM 3346 O O . LYS A 1 222 ? -9.786 -5.081 51.061 1.00 14.65 221 LYS A O 1
ATOM 3365 N N . VAL A 1 223 ? -9.067 -4.262 49.100 1.00 15.00 222 VAL A N 1
ATOM 3366 C CA . VAL A 1 223 ? -10.396 -4.250 48.501 1.00 14.39 222 VAL A CA 1
ATOM 3367 C C . VAL A 1 223 ? -10.968 -5.660 48.447 1.00 15.31 222 VAL A C 1
ATOM 3368 O O . VAL A 1 223 ? -12.124 -5.867 48.809 1.00 17.72 222 VAL A O 1
ATOM 3381 N N . VAL A 1 224 ? -10.183 -6.632 47.994 1.00 13.59 223 VAL A N 1
ATOM 3382 C CA . VAL A 1 224 ? -10.668 -8.008 47.966 1.00 13.07 223 VAL A CA 1
ATOM 3383 C C . VAL A 1 224 ? -11.030 -8.507 49.372 1.00 15.17 223 VAL A C 1
ATOM 3384 O O . VAL A 1 224 ? -12.062 -9.146 49.565 1.00 15.87 223 VAL A O 1
ATOM 3397 N N . SER A 1 225 ? -10.191 -8.211 50.352 1.00 14.83 224 SER A N 1
ATOM 3398 C CA . SER A 1 225 ? -10.491 -8.578 51.721 1.00 17.07 224 SER A CA 1
ATOM 3399 C C . SER A 1 225 ? -11.816 -7.987 52.159 1.00 17.08 224 SER A C 1
ATOM 3400 O O . SER A 1 225 ? -12.646 -8.686 52.724 1.00 18.60 224 SER A O 1
ATOM 3408 N N . MET A 1 226 ? -12.017 -6.703 51.890 1.00 16.98 225 MET A N 1
ATOM 3409 C CA . MET A 1 226 ? -13.238 -6.026 52.307 1.00 15.72 225 MET A CA 1
ATOM 3410 C C . MET A 1 226 ? -14.464 -6.594 51.609 1.00 14.78 225 MET A C 1
ATOM 3411 O O . MET A 1 226 ? -15.501 -6.746 52.231 1.00 16.42 225 MET A O 1
ATOM 3425 N N . ALA A 1 227 ? -14.340 -6.920 50.328 1.00 15.37 226 ALA A N 1
ATOM 3426 C CA . ALA A 1 227 ? -15.440 -7.515 49.579 1.00 14.38 226 ALA A CA 1
ATOM 3427 C C . ALA A 1 227 ? -15.846 -8.883 50.138 1.00 15.19 226 ALA A C 1
ATOM 3428 O O . ALA A 1 227 ? -17.030 -9.157 50.326 1.00 15.63 226 ALA A O 1
ATOM 3435 N N . ILE A 1 228 ? -14.870 -9.740 50.407 1.00 14.74 227 ILE A N 1
ATOM 3436 C CA . ILE A 1 228 ? -15.173 -11.038 50.991 1.00 18.30 227 ILE A CA 1
ATOM 3437 C C . ILE A 1 228 ? -15.880 -10.865 52.340 1.00 19.27 227 ILE A C 1
ATOM 3438 O O . ILE A 1 228 ? -16.874 -11.535 52.627 1.00 18.43 227 ILE A O 1
ATOM 3454 N N . GLU A 1 229 ? -15.372 -9.965 53.172 1.00 19.11 228 GLU A N 1
ATOM 3455 C CA . GLU A 1 229 ? -15.944 -9.802 54.494 1.00 21.16 228 GLU A CA 1
ATOM 3456 C C . GLU A 1 229 ? -17.352 -9.273 54.398 1.00 19.58 228 GLU A C 1
ATOM 3457 O O . GLU A 1 229 ? -18.211 -9.674 55.164 1.00 22.52 228 GLU A O 1
ATOM 3469 N N . ALA A 1 230 ? -17.575 -8.368 53.452 1.00 18.76 229 ALA A N 1
ATOM 3470 C CA . ALA A 1 230 ? -18.871 -7.713 53.291 1.00 17.25 229 ALA A CA 1
ATOM 3471 C C . ALA A 1 230 ? -19.979 -8.721 53.090 1.00 20.08 229 ALA A C 1
ATOM 3472 O O . ALA A 1 230 ? -21.099 -8.501 53.557 1.00 20.36 229 ALA A O 1
ATOM 3479 N N . VAL A 1 231 ? -19.670 -9.813 52.386 1.00 20.29 230 VAL A N 1
ATOM 3480 C CA . VAL A 1 231 ? -20.673 -10.825 52.058 1.00 18.33 230 VAL A CA 1
ATOM 3481 C C . VAL A 1 231 ? -20.560 -12.079 52.935 1.00 21.66 230 VAL A C 1
ATOM 3482 O O . VAL A 1 231 ? -21.398 -12.981 52.844 1.00 23.26 230 VAL A O 1
ATOM 3495 N N . SER A 1 232 ? -19.538 -12.115 53.790 1.00 21.80 231 SER A N 1
ATOM 3496 C CA . SER A 1 232 ? -19.313 -13.235 54.695 1.00 24.88 231 SER A CA 1
ATOM 3497 C C . SER A 1 232 ? -19.308 -12.802 56.159 1.00 33.18 231 SER A C 1
ATOM 3498 O O . SER A 1 232 ? -18.238 -12.702 56.751 1.00 35.59 231 SER A O 1
ATOM 3506 N N . PRO A 1 233 ? -20.493 -12.570 56.759 1.00 38.93 232 PRO A N 1
ATOM 3507 C CA . PRO A 1 233 ? -20.543 -12.162 58.172 1.00 40.87 232 PRO A CA 1
ATOM 3508 C C . PRO A 1 233 ? -20.024 -13.222 59.151 1.00 42.35 232 PRO A C 1
ATOM 3509 O O . PRO A 1 233 ? -19.054 -12.963 59.854 1.00 45.42 232 PRO A O 1
ATOM 3520 N N . LYS A 1 234 ? -20.649 -14.394 59.188 1.00 41.76 233 LYS A N 1
ATOM 3521 C CA . LYS A 1 234 ? -20.159 -15.487 60.018 1.00 43.35 233 LYS A CA 1
ATOM 3522 C C . LYS A 1 234 ? -18.698 -15.837 59.663 1.00 47.05 233 LYS A C 1
ATOM 3523 O O . LYS A 1 234 ? -18.005 -16.474 60.445 1.00 50.86 233 LYS A O 1
ATOM 3542 N N . GLY A 1 235 ? -18.220 -15.408 58.499 1.00 46.60 234 GLY A N 1
ATOM 3543 C CA . GLY A 1 235 ? -16.855 -15.693 58.080 1.00 39.20 234 GLY A CA 1
ATOM 3544 C C . GLY A 1 235 ? -16.723 -17.091 57.493 1.00 36.77 234 GLY A C 1
ATOM 3545 O O . GLY A 1 235 ? -15.627 -17.518 57.130 1.00 34.83 234 GLY A O 1
ATOM 3549 N N . THR A 1 236 ? -17.862 -17.778 57.376 1.00 35.90 235 THR A N 1
ATOM 3550 C CA . THR A 1 236 ? -17.934 -19.195 57.017 1.00 37.15 235 THR A CA 1
ATOM 3551 C C . THR A 1 236 ? -18.684 -19.432 55.715 1.00 31.84 235 THR A C 1
ATOM 3552 O O . THR A 1 236 ? -18.720 -20.552 55.222 1.00 30.12 235 THR A O 1
ATOM 3563 N N . GLU A 1 237 ? -19.284 -18.386 55.160 1.00 27.16 236 GLU A N 1
ATOM 3564 C CA . GLU A 1 237 ? -20.278 -18.573 54.113 1.00 24.45 236 GLU A CA 1
ATOM 3565 C C . GLU A 1 237 ? -19.681 -18.930 52.784 1.00 22.10 236 GLU A C 1
ATOM 3566 O O . GLU A 1 237 ? -18.579 -18.509 52.472 1.00 21.78 236 GLU A O 1
ATOM 3578 N N . PRO A 1 238 ? -20.413 -19.713 51.987 1.00 21.24 237 PRO A N 1
ATOM 3579 C CA A PRO A 1 238 ? -20.046 -19.740 50.577 0.50 19.54 237 PRO A CA 1
ATOM 3580 C CA B PRO A 1 238 ? -20.046 -19.739 50.577 0.50 19.53 237 PRO A CA 1
ATOM 3581 C C . PRO A 1 238 ? -19.855 -18.474 49.772 1.00 19.45 237 PRO A C 1
ATOM 3582 O O . PRO A 1 238 ? -20.510 -17.497 50.105 1.00 20.74 237 PRO A O 1
ATOM 3602 N N . VAL A 1 239 ? -18.997 -18.495 48.771 1.00 18.23 238 VAL A N 1
ATOM 3603 C CA . VAL A 1 239 ? -18.831 -17.322 47.959 1.00 17.82 238 VAL A CA 1
ATOM 3604 C C . VAL A 1 239 ? -18.977 -17.678 46.518 1.00 16.09 238 VAL A C 1
ATOM 3605 O O . VAL A 1 239 ? -18.473 -18.697 46.075 1.00 15.94 238 VAL A O 1
ATOM 3618 N N . MET A 1 240 ? -19.713 -16.832 45.811 1.00 14.31 239 MET A N 1
ATOM 3619 C CA . MET A 1 240 ? -19.855 -16.937 44.382 1.00 13.56 239 MET A CA 1
ATOM 3620 C C . MET A 1 240 ? -19.233 -15.708 43.764 1.00 11.94 239 MET A C 1
ATOM 3621 O O . MET A 1 240 ? -19.406 -14.637 44.278 1.00 12.94 239 MET A O 1
ATOM 3635 N N . VAL A 1 241 ? -18.510 -15.864 42.662 1.00 13.08 240 VAL A N 1
ATOM 3636 C CA . VAL A 1 241 ? -17.992 -14.718 41.930 1.00 11.85 240 VAL A CA 1
ATOM 3637 C C . VAL A 1 241 ? -18.603 -14.691 40.532 1.00 12.01 240 VAL A C 1
ATOM 3638 O O . VAL A 1 241 ? -18.564 -15.678 39.830 1.00 13.81 240 VAL A O 1
ATOM 3651 N N . SER A 1 242 ? -19.195 -13.568 40.144 1.00 11.93 241 SER A N 1
ATOM 3652 C CA . SER A 1 242 ? -19.656 -13.379 38.775 1.00 12.01 241 SER A CA 1
ATOM 3653 C C . SER A 1 242 ? -18.701 -12.371 38.124 1.00 11.64 241 SER A C 1
ATOM 3654 O O . SER A 1 242 ? -18.680 -11.204 38.510 1.00 13.83 241 SER A O 1
ATOM 3662 N N . TYR A 1 243 ? -17.895 -12.822 37.163 1.00 11.76 242 TYR A N 1
ATOM 3663 C CA . TYR A 1 243 ? -16.751 -12.036 36.697 1.00 12.31 242 TYR A CA 1
ATOM 3664 C C . TYR A 1 243 ? -16.954 -11.511 35.269 1.00 12.44 242 TYR A C 1
ATOM 3665 O O . TYR A 1 243 ? -16.890 -12.273 34.288 1.00 13.75 242 TYR A O 1
ATOM 3683 N N . ASP A 1 244 ? -17.210 -10.203 35.168 1.00 11.22 243 ASP A N 1
ATOM 3684 C CA . ASP A 1 244 ? -17.339 -9.532 33.889 1.00 12.04 243 ASP A CA 1
ATOM 3685 C C . ASP A 1 244 ? -15.932 -9.101 33.459 1.00 14.35 243 ASP A C 1
ATOM 3686 O O . ASP A 1 244 ? -15.261 -8.383 34.185 1.00 13.89 243 ASP A O 1
ATOM 3695 N N . VAL A 1 245 ? -15.482 -9.558 32.287 1.00 15.90 244 VAL A N 1
ATOM 3696 C CA . VAL A 1 245 ? -14.125 -9.251 31.810 1.00 16.16 244 VAL A CA 1
ATOM 3697 C C . VAL A 1 245 ? -13.903 -7.767 31.478 1.00 15.06 244 VAL A C 1
ATOM 3698 O O . VAL A 1 245 ? -12.762 -7.346 31.334 1.00 15.87 244 VAL A O 1
ATOM 3711 N N . ASP A 1 246 ? -14.965 -6.969 31.386 1.00 14.71 245 ASP A N 1
ATOM 3712 C CA . ASP A 1 246 ? -14.783 -5.531 31.167 1.00 14.01 245 ASP A CA 1
ATOM 3713 C C . ASP A 1 246 ? -14.338 -4.763 32.413 1.00 15.48 245 ASP A C 1
ATOM 3714 O O . ASP A 1 246 ? -14.132 -3.558 32.335 1.00 16.99 245 ASP A O 1
ATOM 3723 N N . THR A 1 247 ? -14.220 -5.453 33.552 1.00 15.72 246 THR A N 1
ATOM 3724 C CA . THR A 1 247 ? -13.594 -4.884 34.749 1.00 15.16 246 THR A CA 1
ATOM 3725 C C . THR A 1 247 ? -12.133 -4.543 34.471 1.00 15.13 246 THR A C 1
ATOM 3726 O O . THR A 1 247 ? -11.573 -3.628 35.063 1.00 15.66 246 THR A O 1
ATOM 3737 N N . ILE A 1 248 ? -11.531 -5.309 33.568 1.00 15.93 247 ILE A N 1
ATOM 3738 C CA . ILE A 1 248 ? -10.111 -5.245 33.271 1.00 17.87 247 ILE A CA 1
ATOM 3739 C C . ILE A 1 248 ? -9.926 -4.183 32.211 1.00 18.92 247 ILE A C 1
ATOM 3740 O O . ILE A 1 248 ? -10.747 -4.063 31.303 1.00 20.84 247 ILE A O 1
ATOM 3756 N N . ASP A 1 249 ? -8.867 -3.395 32.327 1.00 18.33 248 ASP A N 1
ATOM 3757 C CA . ASP A 1 249 ? -8.719 -2.249 31.447 1.00 21.07 248 ASP A CA 1
ATOM 3758 C C . ASP A 1 249 ? -8.652 -2.734 30.015 1.00 24.87 248 ASP A C 1
ATOM 3759 O O . ASP A 1 249 ? -8.057 -3.782 29.754 1.00 27.22 248 ASP A O 1
ATOM 3768 N N . PRO A 1 250 ? -9.269 -1.988 29.084 1.00 27.55 249 PRO A N 1
ATOM 3769 C CA . PRO A 1 250 ? -9.285 -2.419 27.689 1.00 31.22 249 PRO A CA 1
ATOM 3770 C C . PRO A 1 250 ? -7.898 -2.731 27.173 1.00 38.22 249 PRO A C 1
ATOM 3771 O O . PRO A 1 250 ? -7.783 -3.566 26.281 1.00 43.33 249 PRO A O 1
ATOM 3782 N N . LEU A 1 251 ? -6.874 -2.085 27.731 1.00 37.56 250 LEU A N 1
ATOM 3783 C CA . LEU A 1 251 ? -5.482 -2.427 27.431 1.00 40.08 250 LEU A CA 1
ATOM 3784 C C . LEU A 1 251 ? -5.305 -3.944 27.395 1.00 41.41 250 LEU A C 1
ATOM 3785 O O . LEU A 1 251 ? -4.601 -4.458 26.533 1.00 45.49 250 LEU A O 1
ATOM 3801 N N . TYR A 1 252 ? -5.978 -4.658 28.294 1.00 39.68 251 TYR A N 1
ATOM 3802 C CA . TYR A 1 252 ? -5.758 -6.098 28.446 1.00 42.56 251 TYR A CA 1
ATOM 3803 C C . TYR A 1 252 ? -6.919 -6.947 27.910 1.00 43.92 251 TYR A C 1
ATOM 3804 O O . TYR A 1 252 ? -6.716 -8.049 27.378 1.00 42.96 251 TYR A O 1
ATOM 3822 N N . VAL A 1 253 ? -8.132 -6.432 28.066 1.00 41.29 252 VAL A N 1
ATOM 3823 C CA . VAL A 1 253 ? -9.318 -7.080 27.540 1.00 35.06 252 VAL A CA 1
ATOM 3824 C C . VAL A 1 253 ? -9.968 -6.103 26.593 1.00 36.28 252 VAL A C 1
ATOM 3825 O O . VAL A 1 253 ? -10.830 -5.326 27.002 1.00 35.84 252 VAL A O 1
ATOM 3838 N N . PRO A 1 254 ? -9.505 -6.101 25.331 1.00 36.71 253 PRO A N 1
ATOM 3839 C CA . PRO A 1 254 ? -10.073 -5.298 24.243 1.00 38.91 253 PRO A CA 1
ATOM 3840 C C . PRO A 1 254 ? -11.387 -5.835 23.653 1.00 43.77 253 PRO A C 1
ATOM 3841 O O . PRO A 1 254 ? -12.304 -5.042 23.391 1.00 41.74 253 PRO A O 1
ATOM 3852 N N . ALA A 1 255 ? -11.455 -7.153 23.431 1.00 44.70 254 ALA A N 1
ATOM 3853 C CA . ALA A 1 255 ? -12.598 -7.787 22.767 1.00 41.92 254 ALA A CA 1
ATOM 3854 C C . ALA A 1 255 ? -13.766 -7.966 23.736 1.00 46.94 254 ALA A C 1
ATOM 3855 O O . ALA A 1 255 ? -14.032 -9.065 24.234 1.00 46.87 254 ALA A O 1
ATOM 3862 N N . THR A 1 256 ? -14.461 -6.866 24.006 1.00 45.89 255 THR A N 1
ATOM 3863 C CA . THR A 1 256 ? -15.598 -6.891 24.915 1.00 43.75 255 THR A CA 1
ATOM 3864 C C . THR A 1 256 ? -16.592 -5.768 24.542 1.00 46.02 255 THR A C 1
ATOM 3865 O O . THR A 1 256 ? -16.229 -4.803 23.869 1.00 45.18 255 THR A O 1
ATOM 3876 N N . GLY A 1 257 ? -17.850 -5.923 24.941 1.00 48.29 256 GLY A N 1
ATOM 3877 C CA . GLY A 1 257 ? -18.923 -5.103 24.403 1.00 49.16 256 GLY A CA 1
ATOM 3878 C C . GLY A 1 257 ? -18.981 -3.684 24.927 1.00 48.40 256 GLY A C 1
ATOM 3879 O O . GLY A 1 257 ? -19.278 -2.749 24.170 1.00 48.22 256 GLY A O 1
ATOM 3883 N N . THR A 1 258 ? -18.709 -3.539 26.226 1.00 47.09 257 THR A N 1
ATOM 3884 C CA . THR A 1 258 ? -18.847 -2.269 26.943 1.00 44.39 257 THR A CA 1
ATOM 3885 C C . THR A 1 258 ? -17.560 -1.927 27.701 1.00 42.98 257 THR A C 1
ATOM 3886 O O . THR A 1 258 ? -17.552 -1.910 28.935 1.00 40.47 257 THR A O 1
ATOM 3897 N N . PRO A 1 259 ? -16.464 -1.655 26.964 1.00 43.20 258 PRO A N 1
ATOM 3898 C CA . PRO A 1 259 ? -15.179 -1.349 27.612 1.00 43.72 258 PRO A CA 1
ATOM 3899 C C . PRO A 1 259 ? -15.123 0.074 28.197 1.00 41.45 258 PRO A C 1
ATOM 3900 O O . PRO A 1 259 ? -15.603 1.037 27.577 1.00 42.48 258 PRO A O 1
ATOM 3911 N N . VAL A 1 260 ? -14.551 0.188 29.395 1.00 39.89 259 VAL A N 1
ATOM 3912 C CA . VAL A 1 260 ? -14.388 1.482 30.061 1.00 42.51 259 VAL A CA 1
ATOM 3913 C C . VAL A 1 260 ? -12.929 1.702 30.559 1.00 41.85 259 VAL A C 1
ATOM 3914 O O . VAL A 1 260 ? -12.349 0.848 31.249 1.00 32.09 259 VAL A O 1
ATOM 3927 N N . ARG A 1 261 ? -12.366 2.860 30.199 1.00 41.01 260 ARG A N 1
ATOM 3928 C CA . ARG A 1 261 ? -10.992 3.256 30.539 1.00 38.75 260 ARG A CA 1
ATOM 3929 C C . ARG A 1 261 ? -10.717 3.307 32.065 1.00 32.88 260 ARG A C 1
ATOM 3930 O O . ARG A 1 261 ? -11.604 3.618 32.859 1.00 30.28 260 ARG A O 1
ATOM 3951 N N . GLY A 1 262 ? -9.482 3.003 32.465 1.00 27.35 261 GLY A N 1
ATOM 3952 C CA . GLY A 1 262 ? -9.092 3.032 33.864 1.00 22.05 261 GLY A CA 1
ATOM 3953 C C . GLY A 1 262 ? -9.522 1.819 34.674 1.00 18.78 261 GLY A C 1
ATOM 3954 O O . GLY A 1 262 ? -9.896 1.952 35.826 1.00 20.08 261 GLY A O 1
ATOM 3958 N N . GLY A 1 263 ? -9.455 0.631 34.088 1.00 15.36 262 GLY A N 1
ATOM 3959 C CA . GLY A 1 263 ? -9.817 -0.587 34.787 1.00 14.33 262 GLY A CA 1
ATOM 3960 C C . GLY A 1 263 ? -8.675 -1.276 35.526 1.00 13.36 262 GLY A C 1
ATOM 3961 O O . GLY A 1 263 ? -7.589 -0.726 35.670 1.00 13.92 262 GLY A O 1
ATOM 3965 N N . LEU A 1 264 ? -8.944 -2.500 35.990 1.00 13.29 263 LEU A N 1
ATOM 3966 C CA . LEU A 1 264 ? -7.944 -3.314 36.656 1.00 13.93 263 LEU A CA 1
ATOM 3967 C C . LEU A 1 264 ? -6.866 -3.673 35.659 1.00 13.98 263 LEU A C 1
ATOM 3968 O O . LEU A 1 264 ? -7.137 -3.846 34.480 1.00 14.99 263 LEU A O 1
ATOM 3984 N N . SER A 1 265 ? -5.634 -3.768 36.127 1.00 13.92 264 SER A N 1
ATOM 3985 C CA . SER A 1 265 ? -4.576 -4.273 35.284 1.00 14.47 264 SER A CA 1
ATOM 3986 C C . SER A 1 265 ? -4.775 -5.765 35.162 1.00 15.39 264 SER A C 1
ATOM 3987 O O . SER A 1 265 ? -5.531 -6.354 35.928 1.00 16.16 264 SER A O 1
ATOM 3995 N N . PHE A 1 266 ? -4.091 -6.372 34.207 1.00 17.00 265 PHE A N 1
ATOM 3996 C CA . PHE A 1 266 ? -4.062 -7.819 34.097 1.00 18.40 265 PHE A CA 1
ATOM 3997 C C . PHE A 1 266 ? -3.599 -8.448 35.416 1.00 15.56 265 PHE A C 1
ATOM 3998 O O . PHE A 1 266 ? -4.167 -9.428 35.881 1.00 16.48 265 PHE A O 1
ATOM 4015 N N . ARG A 1 267 ? -2.574 -7.876 36.030 1.00 15.66 266 ARG A N 1
ATOM 4016 C CA . ARG A 1 267 ? -2.079 -8.374 37.313 1.00 15.23 266 ARG A CA 1
ATOM 4017 C C . ARG A 1 267 ? -3.113 -8.322 38.434 1.00 14.08 266 ARG A C 1
ATOM 4018 O O . ARG A 1 267 ? -3.267 -9.289 39.170 1.00 16.23 266 ARG A O 1
ATOM 4039 N N . GLU A 1 268 ? -3.808 -7.195 38.579 1.00 14.55 267 GLU A N 1
ATOM 4040 C CA . GLU A 1 268 ? -4.856 -7.060 39.589 1.00 13.38 267 GLU A CA 1
ATOM 4041 C C . GLU A 1 268 ? -6.011 -7.998 39.306 1.00 12.23 267 GLU A C 1
ATOM 4042 O O . GLU A 1 268 ? -6.566 -8.581 40.218 1.00 13.49 267 GLU A O 1
ATOM 4054 N N . ALA A 1 269 ? -6.377 -8.117 38.039 1.00 14.03 268 ALA A N 1
ATOM 4055 C CA . ALA A 1 269 ? -7.464 -8.983 37.627 1.00 13.14 268 ALA A CA 1
ATOM 4056 C C . ALA A 1 269 ? -7.212 -10.425 38.069 1.00 14.93 268 ALA A C 1
ATOM 4057 O O . ALA A 1 269 ? -8.137 -11.095 38.517 1.00 16.04 268 ALA A O 1
ATOM 4064 N N . LEU A 1 270 ? -5.968 -10.900 37.946 1.00 13.79 269 LEU A N 1
ATOM 4065 C CA . LEU A 1 270 ? -5.620 -12.270 38.335 1.00 13.73 269 LEU A CA 1
ATOM 4066 C C . LEU A 1 270 ? -5.264 -12.389 39.804 1.00 14.02 269 LEU A C 1
ATOM 4067 O O . LEU A 1 270 ? -5.513 -13.415 40.420 1.00 16.93 269 LEU A O 1
ATOM 4083 N N . PHE A 1 271 ? -4.708 -11.340 40.379 1.00 14.81 270 PHE A N 1
ATOM 4084 C CA . PHE A 1 271 ? -4.456 -11.357 41.800 1.00 14.46 270 PHE A CA 1
ATOM 4085 C C . PHE A 1 271 ? -5.778 -11.586 42.566 1.00 14.17 270 PHE A C 1
ATOM 4086 O O . PHE A 1 271 ? -5.836 -12.387 43.487 1.00 14.35 270 PHE A O 1
ATOM 4103 N N . LEU A 1 272 ? -6.829 -10.877 42.170 1.00 13.73 271 LEU A N 1
ATOM 4104 C CA . LEU A 1 272 ? -8.151 -10.998 42.763 1.00 13.80 271 LEU A CA 1
ATOM 4105 C C . LEU A 1 272 ? -8.581 -12.467 42.800 1.00 14.67 271 LEU A C 1
ATOM 4106 O O . LEU A 1 272 ? -9.051 -12.956 43.822 1.00 15.41 271 LEU A O 1
ATOM 4122 N N . CYS A 1 273 ? -8.402 -13.167 41.683 1.00 14.50 272 CYS A N 1
ATOM 4123 C CA . CYS A 1 273 ? -8.720 -14.593 41.573 1.00 13.44 272 CYS A CA 1
ATOM 4124 C C . CYS A 1 273 ? -7.928 -15.443 42.580 1.00 14.99 272 CYS A C 1
ATOM 4125 O O . CYS A 1 273 ? -8.490 -16.319 43.219 1.00 15.81 272 CYS A O 1
ATOM 4133 N N . GLU A 1 274 ? -6.627 -15.178 42.721 1.00 16.25 273 GLU A N 1
ATOM 4134 C CA . GLU A 1 274 ? -5.773 -15.927 43.646 1.00 16.21 273 GLU A CA 1
ATOM 4135 C C . GLU A 1 274 ? -6.202 -15.728 45.095 1.00 16.52 273 GLU A C 1
ATOM 4136 O O . GLU A 1 274 ? -6.155 -16.667 45.900 1.00 17.29 273 GLU A O 1
ATOM 4148 N N . ARG A 1 275 ? -6.612 -14.504 45.427 1.00 17.04 274 ARG A N 1
ATOM 4149 C CA . ARG A 1 275 ? -7.032 -14.202 46.790 1.00 18.62 274 ARG A CA 1
ATOM 4150 C C . ARG A 1 275 ? -8.309 -14.935 47.098 1.00 20.03 274 ARG A C 1
ATOM 4151 O O . ARG A 1 275 ? -8.503 -15.417 48.206 1.00 21.30 274 ARG A O 1
ATOM 4172 N N . ILE A 1 276 ? -9.197 -15.013 46.122 1.00 17.78 275 ILE A N 1
ATOM 4173 C CA A ILE A 1 276 ? -10.461 -15.727 46.299 0.46 20.47 275 ILE A CA 1
ATOM 4174 C CA B ILE A 1 276 ? -10.452 -15.715 46.340 0.54 19.98 275 ILE A CA 1
ATOM 4175 C C . ILE A 1 276 ? -10.227 -17.239 46.378 1.00 20.47 275 ILE A C 1
ATOM 4176 O O . ILE A 1 276 ? -10.809 -17.926 47.215 1.00 23.43 275 ILE A O 1
ATOM 4207 N N . ALA A 1 277 ? -9.368 -17.763 45.503 1.00 17.85 276 ALA A N 1
ATOM 4208 C CA . ALA A 1 277 ? -9.041 -19.198 45.512 1.00 19.63 276 ALA A CA 1
ATOM 4209 C C . ALA A 1 277 ? -8.456 -19.554 46.875 1.00 19.98 276 ALA A C 1
ATOM 4210 O O . ALA A 1 277 ? -8.813 -20.547 47.501 1.00 21.04 276 ALA A O 1
ATOM 4217 N N . GLU A 1 278 ? -7.562 -18.689 47.329 1.00 22.56 277 GLU A N 1
ATOM 4218 C CA . GLU A 1 278 ? -6.918 -18.823 48.619 1.00 24.88 277 GLU A CA 1
ATOM 4219 C C . GLU A 1 278 ? -7.898 -18.889 49.808 1.00 24.83 277 GLU A C 1
ATOM 4220 O O . GLU A 1 278 ? -7.602 -19.538 50.792 1.00 26.35 277 GLU A O 1
ATOM 4232 N N . CYS A 1 279 ? -9.058 -18.247 49.736 1.00 26.30 278 CYS A N 1
ATOM 4233 C CA . CYS A 1 279 ? -9.961 -18.263 50.887 1.00 26.22 278 CYS A CA 1
ATOM 4234 C C . CYS A 1 279 ? -10.679 -19.606 51.002 1.00 26.53 278 CYS A C 1
ATOM 4235 O O . CYS A 1 279 ? -11.145 -19.968 52.072 1.00 28.91 278 CYS A O 1
ATOM 4243 N N . GLY A 1 280 ? -10.756 -20.350 49.905 1.00 25.08 279 GLY A N 1
ATOM 4244 C CA . GLY A 1 280 ? -11.259 -21.716 49.949 1.00 23.51 279 GLY A CA 1
ATOM 4245 C C . GLY A 1 280 ? -12.769 -21.909 50.036 1.00 21.39 279 GLY A C 1
ATOM 4246 O O . GLY A 1 280 ? -13.240 -23.025 50.210 1.00 22.66 279 GLY A O 1
ATOM 4250 N N . ARG A 1 281 ? -13.533 -20.835 49.908 1.00 20.04 280 ARG A N 1
ATOM 4251 C CA . ARG A 1 281 ? -14.973 -20.918 50.060 1.00 18.16 280 ARG A CA 1
ATOM 4252 C C . ARG A 1 281 ? -15.700 -20.606 48.758 1.00 18.21 280 ARG A C 1
ATOM 4253 O O . ARG A 1 281 ? -16.914 -20.501 48.762 1.00 19.42 280 ARG A O 1
ATOM 4274 N N . LEU A 1 282 ? -14.963 -20.468 47.651 1.00 17.72 281 LEU A N 1
ATOM 4275 C CA . LEU A 1 282 ? -15.572 -20.278 46.330 1.00 16.33 281 LEU A CA 1
ATOM 4276 C C . LEU A 1 282 ? -16.445 -21.486 46.004 1.00 16.71 281 LEU A C 1
ATOM 4277 O O . LEU A 1 282 ? -16.008 -22.626 46.139 1.00 18.06 281 LEU A O 1
ATOM 4293 N N . VAL A 1 283 ? -17.675 -21.243 45.573 1.00 15.97 282 VAL A N 1
ATOM 4294 C CA A VAL A 1 283 ? -18.650 -22.310 45.347 0.79 18.43 282 VAL A CA 1
ATOM 4295 C CA B VAL A 1 283 ? -18.592 -22.343 45.329 0.21 16.68 282 VAL A CA 1
ATOM 4296 C C . VAL A 1 283 ? -19.210 -22.283 43.919 1.00 16.25 282 VAL A C 1
ATOM 4297 O O . VAL A 1 283 ? -19.807 -23.240 43.449 1.00 17.09 282 VAL A O 1
ATOM 4322 N N . ALA A 1 284 ? -18.998 -21.175 43.223 1.00 16.07 283 ALA A N 1
ATOM 4323 C CA . ALA A 1 284 ? -19.419 -21.052 41.832 1.00 14.07 283 ALA A CA 1
ATOM 4324 C C . ALA A 1 284 ? -18.686 -19.871 41.191 1.00 11.81 283 ALA A C 1
ATOM 4325 O O . ALA A 1 284 ? -18.285 -18.955 41.885 1.00 13.73 283 ALA A O 1
ATOM 4332 N N . LEU A 1 285 ? -18.517 -19.905 39.876 1.00 13.02 284 LEU A N 1
ATOM 4333 C CA . LEU A 1 285 ? -17.848 -18.838 39.159 1.00 13.24 284 LEU A CA 1
ATOM 4334 C C . LEU A 1 285 ? -18.516 -18.650 37.798 1.00 13.89 284 LEU A C 1
ATOM 4335 O O . LEU A 1 285 ? -18.768 -19.642 37.122 1.00 14.65 284 LEU A O 1
ATOM 4351 N N . ASP A 1 286 ? -18.831 -17.397 37.417 1.00 14.96 285 ASP A N 1
ATOM 4352 C CA . ASP A 1 286 ? -19.231 -17.060 36.036 1.00 14.83 285 ASP A CA 1
ATOM 4353 C C . ASP A 1 286 ? -18.113 -16.258 35.425 1.00 13.03 285 ASP A C 1
ATOM 4354 O O . ASP A 1 286 ? -17.560 -15.390 36.085 1.00 13.93 285 ASP A O 1
ATOM 4363 N N . VAL A 1 287 ? -17.820 -16.511 34.160 1.00 12.67 286 VAL A N 1
ATOM 4364 C CA . VAL A 1 287 ? -16.905 -15.683 33.391 1.00 13.75 286 VAL A CA 1
ATOM 4365 C C . VAL A 1 287 ? -17.676 -15.216 32.165 1.00 13.49 286 VAL A C 1
ATOM 4366 O O . VAL A 1 287 ? -17.998 -16.010 31.299 1.00 14.80 286 VAL A O 1
ATOM 4379 N N . VAL A 1 288 ? -17.970 -13.927 32.088 1.00 13.08 287 VAL A N 1
ATOM 4380 C CA . VAL A 1 288 ? -18.905 -13.447 31.087 1.00 14.21 287 VAL A CA 1
ATOM 4381 C C . VAL A 1 288 ? -18.348 -12.304 30.249 1.00 14.42 287 VAL A C 1
ATOM 4382 O O . VAL A 1 288 ? -17.342 -11.700 30.597 1.00 15.09 287 VAL A O 1
ATOM 4395 N N . GLU A 1 289 ? -19.014 -12.058 29.124 1.00 16.69 288 GLU A N 1
ATOM 4396 C CA . GLU A 1 289 ? -18.794 -10.907 28.251 1.00 18.06 288 GLU A CA 1
ATOM 4397 C C . GLU A 1 289 ? -17.551 -10.982 27.354 1.00 20.24 288 GLU A C 1
ATOM 4398 O O . GLU A 1 289 ? -17.145 -9.980 26.778 1.00 21.58 288 GLU A O 1
ATOM 4410 N N . CYS A 1 290 ? -16.956 -12.156 27.200 1.00 21.86 289 CYS A N 1
ATOM 4411 C CA . CYS A 1 290 ? -15.935 -12.304 26.168 1.00 24.36 289 CYS A CA 1
ATOM 4412 C C . CYS A 1 290 ? -16.602 -12.249 24.801 1.00 26.12 289 CYS A C 1
ATOM 4413 O O . CYS A 1 290 ? -17.432 -13.103 24.499 1.00 26.75 289 CYS A O 1
ATOM 4421 N N . ASN A 1 291 ? -16.248 -11.253 23.985 1.00 27.48 290 ASN A N 1
ATOM 4422 C CA . ASN A 1 291 ? -16.776 -11.136 22.619 1.00 29.94 290 ASN A CA 1
ATOM 4423 C C . ASN A 1 291 ? -15.676 -11.171 21.563 1.00 32.72 290 ASN A C 1
ATOM 4424 O O . ASN A 1 291 ? -15.205 -10.115 21.151 1.00 35.95 290 ASN A O 1
ATOM 4435 N N . PRO A 1 292 ? -15.298 -12.377 21.088 1.00 35.37 291 PRO A N 1
ATOM 4436 C CA . PRO A 1 292 ? -14.169 -12.524 20.150 1.00 40.18 291 PRO A CA 1
ATOM 4437 C C . PRO A 1 292 ? -14.303 -11.784 18.806 1.00 46.08 291 PRO A C 1
ATOM 4438 O O . PRO A 1 292 ? -13.284 -11.488 18.175 1.00 46.60 291 PRO A O 1
ATOM 4449 N N . LEU A 1 293 ? -15.528 -11.505 18.371 1.00 42.17 292 LEU A N 1
ATOM 4450 C CA . LEU A 1 293 ? -15.740 -10.803 17.117 1.00 41.34 292 LEU A CA 1
ATOM 4451 C C . LEU A 1 293 ? -15.434 -9.329 17.301 1.00 47.58 292 LEU A C 1
ATOM 4452 O O . LEU A 1 293 ? -15.017 -8.655 16.368 1.00 46.85 292 LEU A O 1
ATOM 4468 N N . LEU A 1 294 ? -15.616 -8.839 18.522 1.00 52.89 293 LEU A N 1
ATOM 4469 C CA . LEU A 1 294 ? -15.427 -7.423 18.829 1.00 56.83 293 LEU A CA 1
ATOM 4470 C C . LEU A 1 294 ? -13.952 -7.060 19.006 1.00 62.91 293 LEU A C 1
ATOM 4471 O O . LEU A 1 294 ? -13.615 -6.145 19.754 1.00 65.78 293 LEU A O 1
ATOM 4487 N N . ALA A 1 295 ? -13.075 -7.773 18.308 1.00 63.48 294 ALA A N 1
ATOM 4488 C CA . ALA A 1 295 ? -11.650 -7.489 18.351 1.00 66.36 294 ALA A CA 1
ATOM 4489 C C . ALA A 1 295 ? -11.238 -6.827 17.041 1.00 73.49 294 ALA A C 1
ATOM 4490 O O . ALA A 1 295 ? -11.675 -7.242 15.971 1.00 74.08 294 ALA A O 1
ATOM 4497 N N . ALA A 1 296 ? -10.408 -5.791 17.122 1.00 76.80 295 ALA A N 1
ATOM 4498 C CA . ALA A 1 296 ? -9.856 -5.169 15.918 1.00 79.62 295 ALA A CA 1
ATOM 4499 C C . ALA A 1 296 ? -8.820 -6.090 15.266 1.00 79.60 295 ALA A C 1
ATOM 4500 O O . ALA A 1 296 ? -8.819 -6.263 14.049 1.00 76.92 295 ALA A O 1
ATOM 4507 N N . THR A 1 297 ? -7.953 -6.679 16.094 0.89 78.70 296 THR A N 1
ATOM 4508 C CA . THR A 1 297 ? -6.910 -7.604 15.636 0.89 78.22 296 THR A CA 1
ATOM 4509 C C . THR A 1 297 ? -7.052 -9.004 16.262 0.89 78.43 296 THR A C 1
ATOM 4510 O O . THR A 1 297 ? -7.758 -9.198 17.249 0.89 78.14 296 THR A O 1
ATOM 4521 N N . GLU A 1 298 ? -6.378 -9.975 15.658 1.00 78.22 297 GLU A N 1
ATOM 4522 C CA . GLU A 1 298 ? -6.353 -11.359 16.137 1.00 76.93 297 GLU A CA 1
ATOM 4523 C C . GLU A 1 298 ? -5.614 -11.491 17.459 1.00 73.76 297 GLU A C 1
ATOM 4524 O O . GLU A 1 298 ? -5.856 -12.425 18.221 1.00 69.00 297 GLU A O 1
ATOM 4536 N N . SER A 1 299 ? -4.693 -10.567 17.717 1.00 74.68 298 SER A N 1
ATOM 4537 C CA . SER A 1 299 ? -3.942 -10.573 18.969 1.00 73.43 298 SER A CA 1
ATOM 4538 C C . SER A 1 299 ? -4.828 -10.178 20.142 1.00 73.57 298 SER A C 1
ATOM 4539 O O . SER A 1 299 ? -4.504 -10.466 21.293 1.00 71.84 298 SER A O 1
ATOM 4547 N N . HIS A 1 300 ? -5.944 -9.521 19.834 1.00 75.69 299 HIS A N 1
ATOM 4548 C CA . HIS A 1 300 ? -6.883 -9.040 20.842 1.00 72.91 299 HIS A CA 1
ATOM 4549 C C . HIS A 1 300 ? -7.896 -10.099 21.246 1.00 68.29 299 HIS A C 1
ATOM 4550 O O . HIS A 1 300 ? -8.384 -10.083 22.376 1.00 66.02 299 HIS A O 1
ATOM 4563 N N . VAL A 1 301 ? -8.224 -11.008 20.327 1.00 68.37 300 VAL A N 1
ATOM 4564 C CA . VAL A 1 301 ? -9.110 -12.123 20.668 1.00 66.45 300 VAL A CA 1
ATOM 4565 C C . VAL A 1 301 ? -8.376 -13.058 21.634 1.00 61.79 300 VAL A C 1
ATOM 4566 O O . VAL A 1 301 ? -8.949 -13.545 22.603 1.00 58.74 300 VAL A O 1
ATOM 4579 N N . ASN A 1 302 ? -7.097 -13.286 21.377 1.00 58.20 301 ASN A N 1
ATOM 4580 C CA . ASN A 1 302 ? -6.309 -14.162 22.219 1.00 56.44 301 ASN A CA 1
ATOM 4581 C C . ASN A 1 302 ? -5.736 -13.422 23.407 1.00 55.86 301 ASN A C 1
ATOM 4582 O O . ASN A 1 302 ? -5.094 -14.018 24.261 1.00 60.72 301 ASN A O 1
ATOM 4593 N N . ASP A 1 303 ? -5.962 -12.118 23.462 1.00 53.35 302 ASP A N 1
ATOM 4594 C CA . ASP A 1 303 ? -5.733 -11.389 24.696 1.00 51.80 302 ASP A CA 1
ATOM 4595 C C . ASP A 1 303 ? -6.955 -11.590 25.560 1.00 43.15 302 ASP A C 1
ATOM 4596 O O . ASP A 1 303 ? -6.853 -11.707 26.765 1.00 43.23 302 ASP A O 1
ATOM 4605 N N . THR A 1 304 ? -8.122 -11.647 24.939 1.00 34.84 303 THR A N 1
ATOM 4606 C CA . THR A 1 304 ? -9.356 -11.721 25.705 1.00 36.79 303 THR A CA 1
ATOM 4607 C C . THR A 1 304 ? -9.677 -13.146 26.144 1.00 34.40 303 THR A C 1
ATOM 4608 O O . THR A 1 304 ? -9.948 -13.401 27.315 1.00 35.78 303 THR A O 1
ATOM 4619 N N . ILE A 1 305 ? -9.649 -14.071 25.198 1.00 31.43 304 ILE A N 1
ATOM 4620 C CA . ILE A 1 305 ? -10.010 -15.441 25.486 1.00 29.60 304 ILE A CA 1
ATOM 4621 C C . ILE A 1 305 ? -8.992 -16.021 26.447 1.00 26.34 304 ILE A C 1
ATOM 4622 O O . ILE A 1 305 ? -9.343 -16.756 27.346 1.00 27.69 304 ILE A O 1
ATOM 4638 N N . SER A 1 306 ? -7.725 -15.689 26.278 1.00 27.27 305 SER A N 1
ATOM 4639 C CA . SER A 1 306 ? -6.721 -16.238 27.173 1.00 28.33 305 SER A CA 1
ATOM 4640 C C . SER A 1 306 ? -6.870 -15.642 28.568 1.00 24.18 305 SER A C 1
ATOM 4641 O O . SER A 1 306 ? -6.484 -16.269 29.538 1.00 23.06 305 SER A O 1
ATOM 4649 N N . VAL A 1 307 ? -7.437 -14.437 28.670 1.00 23.68 306 VAL A N 1
ATOM 4650 C CA . VAL A 1 307 ? -7.683 -13.821 29.977 1.00 21.94 306 VAL A CA 1
ATOM 4651 C C . VAL A 1 307 ? -8.817 -14.554 30.670 1.00 19.70 306 VAL A C 1
ATOM 4652 O O . VAL A 1 307 ? -8.752 -14.788 31.872 1.00 19.49 306 VAL A O 1
ATOM 4665 N N . GLY A 1 308 ? -9.851 -14.915 29.913 1.00 19.74 307 GLY A N 1
ATOM 4666 C CA . GLY A 1 308 ? -10.957 -15.686 30.448 1.00 20.08 307 GLY A CA 1
ATOM 4667 C C . GLY A 1 308 ? -10.455 -16.984 31.052 1.00 19.08 307 GLY A C 1
ATOM 4668 O O . GLY A 1 308 ? -10.800 -17.339 32.169 1.00 18.94 307 GLY A O 1
ATOM 4672 N N . CYS A 1 309 ? -9.607 -17.689 30.314 1.00 20.21 308 CYS A N 1
ATOM 4673 C CA . CYS A 1 309 ? -9.063 -18.953 30.789 1.00 19.43 308 CYS A CA 1
ATOM 4674 C C . CYS A 1 309 ? -8.154 -18.758 32.003 1.00 17.91 308 CYS A C 1
ATOM 4675 O O . CYS A 1 309 ? -8.160 -19.573 32.911 1.00 20.49 308 CYS A O 1
ATOM 4683 N N . ALA A 1 310 ? -7.382 -17.680 32.022 1.00 17.29 309 ALA A N 1
ATOM 4684 C CA . ALA A 1 310 ? -6.515 -17.379 33.156 1.00 16.02 309 ALA A CA 1
ATOM 4685 C C . ALA A 1 310 ? -7.310 -17.093 34.434 1.00 16.04 309 ALA A C 1
ATOM 4686 O O . ALA A 1 310 ? -6.916 -17.510 35.520 1.00 18.13 309 ALA A O 1
ATOM 4693 N N . ILE A 1 311 ? -8.420 -16.371 34.306 1.00 15.79 310 ILE A N 1
ATOM 4694 C CA . ILE A 1 311 ? -9.284 -16.116 35.443 1.00 15.35 310 ILE A CA 1
ATOM 4695 C C . ILE A 1 311 ? -9.742 -17.439 36.021 1.00 15.29 310 ILE A C 1
ATOM 4696 O O . ILE A 1 311 ? -9.737 -17.632 37.232 1.00 16.74 310 ILE A O 1
ATOM 4712 N N . ALA A 1 312 ? -10.127 -18.355 35.137 1.00 16.86 311 ALA A N 1
ATOM 4713 C CA . ALA A 1 312 ? -10.631 -19.665 35.552 1.00 16.26 311 ALA A CA 1
ATOM 4714 C C . ALA A 1 312 ? -9.535 -20.410 36.270 1.00 15.99 311 ALA A C 1
ATOM 4715 O O . ALA A 1 312 ? -9.745 -20.923 37.355 1.00 16.97 311 ALA A O 1
ATOM 4722 N N . ARG A 1 313 ? -8.353 -20.462 35.682 1.00 16.60 312 ARG A N 1
ATOM 4723 C CA . ARG A 1 313 ? -7.282 -21.222 36.314 1.00 17.69 312 ARG A CA 1
ATOM 4724 C C . ARG A 1 313 ? -6.960 -20.671 37.693 1.00 16.51 312 ARG A C 1
ATOM 4725 O O . ARG A 1 313 ? -6.797 -21.426 38.632 1.00 18.77 312 ARG A O 1
ATOM 4746 N N . CYS A 1 314 ? -6.891 -19.348 37.820 1.00 18.11 313 CYS A N 1
ATOM 4747 C CA . CYS A 1 314 ? -6.485 -18.733 39.079 1.00 16.54 313 CYS A CA 1
ATOM 4748 C C . CYS A 1 314 ? -7.581 -18.892 40.119 1.00 16.34 313 CYS A C 1
ATOM 4749 O O . CYS A 1 314 ? -7.314 -19.156 41.292 1.00 17.85 313 CYS A O 1
ATOM 4757 N N . MET A 1 315 ? -8.823 -18.752 39.677 1.00 15.50 314 MET A N 1
ATOM 4758 C CA . MET A 1 315 ? -9.958 -18.919 40.563 1.00 15.64 314 MET A CA 1
ATOM 4759 C C . MET A 1 315 ? -9.968 -20.313 41.108 1.00 18.09 314 MET A C 1
ATOM 4760 O O . MET A 1 315 ? -10.281 -20.544 42.281 1.00 18.20 314 MET A O 1
ATOM 4774 N N . MET A 1 316 ? -9.614 -21.242 40.231 1.00 18.19 315 MET A N 1
ATOM 4775 C CA . MET A 1 316 ? -9.718 -22.657 40.534 1.00 19.38 315 MET A CA 1
ATOM 4776 C C . MET A 1 316 ? -8.423 -23.241 41.092 1.00 23.01 315 MET A C 1
ATOM 4777 O O . MET A 1 316 ? -8.295 -24.453 41.162 1.00 26.27 315 MET A O 1
ATOM 4791 N N . GLY A 1 317 ? -7.479 -22.385 41.494 1.00 23.84 316 GLY A N 1
ATOM 4792 C CA . GLY A 1 317 ? -6.394 -22.803 42.364 1.00 22.75 316 GLY A CA 1
ATOM 4793 C C . GLY A 1 317 ? -4.979 -22.710 41.812 1.00 23.08 316 GLY A C 1
ATOM 4794 O O . GLY A 1 317 ? -4.025 -23.005 42.533 1.00 22.66 316 GLY A O 1
ATOM 4798 N N . GLU A 1 318 ? -4.827 -22.311 40.551 1.00 21.39 317 GLU A N 1
ATOM 4799 C CA . GLU A 1 318 ? -3.499 -22.204 39.951 1.00 21.85 317 GLU A CA 1
ATOM 4800 C C . GLU A 1 318 ? -2.702 -21.119 40.655 1.00 20.04 317 GLU A C 1
ATOM 4801 O O . GLU A 1 318 ? -3.204 -20.009 40.839 1.00 20.72 317 GLU A O 1
ATOM 4813 N N . THR A 1 319 ? -1.458 -21.431 41.026 1.00 19.57 318 THR A N 1
ATOM 4814 C CA . THR A 1 319 ? -0.599 -20.477 41.728 1.00 19.06 318 THR A CA 1
ATOM 4815 C C . THR A 1 319 ? 0.776 -20.320 41.039 1.00 20.52 318 THR A C 1
ATOM 4816 O O . THR A 1 319 ? 1.210 -21.186 40.268 1.00 20.36 318 THR A O 1
ATOM 4827 N N . LEU A 1 320 ? 1.457 -19.219 41.334 1.00 17.43 319 LEU A N 1
ATOM 4828 C CA . LEU A 1 320 ? 2.726 -18.914 40.694 1.00 18.10 319 LEU A CA 1
ATOM 4829 C C . LEU A 1 320 ? 3.853 -19.748 41.268 1.00 20.18 319 LEU A C 1
ATOM 4830 O O . LEU A 1 320 ? 4.835 -20.028 40.568 1.00 21.99 319 LEU A O 1
ATOM 4846 N N . LEU A 1 321 ? 3.712 -20.110 42.545 1.00 18.92 320 LEU A N 1
ATOM 4847 C CA . LEU A 1 321 ? 4.689 -20.928 43.258 1.00 18.37 320 LEU A CA 1
ATOM 4848 C C . LEU A 1 321 ? 4.070 -22.249 43.732 1.00 21.29 320 LEU A C 1
ATOM 4849 O O . LEU A 1 321 ? 2.886 -22.505 43.527 1.00 21.51 320 LEU A O 1
ATOM 4865 N N . TYR A 1 322 ? 4.874 -23.079 44.383 1.00 22.28 321 TYR A N 1
ATOM 4866 C CA . TYR A 1 322 ? 4.399 -24.385 44.810 1.00 27.93 321 TYR A CA 1
ATOM 4867 C C . TYR A 1 322 ? 3.185 -24.295 45.722 1.00 30.11 321 TYR A C 1
ATOM 4868 O O . TYR A 1 322 ? 3.187 -23.564 46.705 1.00 30.13 321 TYR A O 1
ATOM 4886 N N . THR A 1 323 ? 2.151 -25.050 45.385 1.00 34.87 322 THR A N 1
ATOM 4887 C CA . THR A 1 323 ? 0.962 -25.126 46.224 1.00 44.51 322 THR A CA 1
ATOM 4888 C C . THR A 1 323 ? 0.697 -26.523 46.743 1.00 45.92 322 THR A C 1
ATOM 4889 O O . THR A 1 323 ? 0.799 -26.751 47.951 1.00 47.10 322 THR A O 1
ATOM 4900 N N . PRO A 1 324 ? 0.368 -27.455 45.830 1.00 48.80 323 PRO A N 1
ATOM 4901 C CA . PRO A 1 324 ? -0.199 -28.786 46.096 1.00 55.51 323 PRO A CA 1
ATOM 4902 C C . PRO A 1 324 ? -0.336 -29.184 47.572 1.00 56.98 323 PRO A C 1
ATOM 4903 O O . PRO A 1 324 ? -1.160 -28.579 48.267 1.00 57.28 323 PRO A O 1
#

Foldseek 3Di:
DEAEEEQQLAALLDDDPQQSCLVVLLVVVPLPVLLVVLVYHYYYHYQDDNVVLVVVSVPDQVCADDLATNPLSLLVSLCSLLVVLLVCVVVVHAYEYEDDAQSNVLNNVQSNCVNFLLAAEEEEDQEPLPADCVRDDNNRNSSRSVVLQCCHPVVRRDCSNVPRDNRDAQQRYAYDQHDDYDPVRVVVCVVSVHHYQYLVNCVVPNLVVSLVVRLCSSQPVLQGAYEYEHELLQEACVQQVQFDDHDHDHHHLVSLLVSLLVQLVSVRYRYYYYGGRRLVRDPDPVNSCSNSVSSSSSSSNNSPDDPDDDD

B-factor: mean 30.66, std 15.08, ra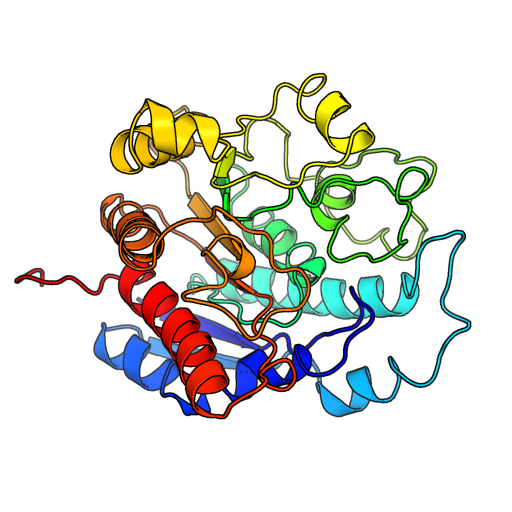nge [10.19, 105.91]

Organism: Leishmania mexicana (NCBI:txid5665)

Solvent-accessible surface area: 12579 Å² total; per-residue (Å²): 151,114,0,0,0,0,8,0,17,0,0,1,1,3,68,79,52,0,1,15,40,0,2,46,76,1,33,178,69,13,0,48,121,28,0,80,180,41,50,32,79,13,102,51,24,167,26,25,76,4,130,102,13,26,64,90,9,73,85,63,102,61,13,149,82,68,54,4,75,33,0,57,4,1,3,70,1,0,50,78,0,26,119,9,0,89,102,0,10,100,86,62,23,16,3,0,1,1,0,0,0,0,2,0,0,3,0,1,0,0,0,1,1,23,40,56,98,73,0,0,0,0,0,0,0,0,33,0,6,0,16,14,12,79,12,9,143,59,0,22,4,20,16,0,1,0,1,5,1,20,25,33,45,188,160,71,31,23,141,39,8,81,40,10,32,103,41,2,104,37,108,24,1,0,0,0,0,5,49,31,31,70,114,92,4,116,126,24,16,139,85,58,127,10,31,31,24,28,19,104,54,4,119,163,112,32,22,71,99,0,0,24,44,0,10,109,41,0,7,87,162,42,94,3,30,0,0,0,0,0,4,0,1,0,1,15,37,147,80,0,30,0,5,15,49,67,37,222,44,13,0,30,82,198,48,1,21,65,0,0,45,47,0,28,132,42,64,58,27,28,1,0,1,0,0,4,1,1,5,93,65,23,101,60,128,60,57,27,76,54,0,0,43,8,1,1,7,0,0,61,7,4,13,31,64,66,164,153,189,76,136

Secondary structure (DSSP, 8-state):
-EEEEEEE---TTSS-TTGGGHHHHHHHTTHHHHHHHTT-EEEEEE-S-HHHHHHHHHH-TT-EETTEE-HHHHHHHHHHHHHHHHHHHHTT-EEEEEESSGGGHHHHHHHHHHHSTT-EEEEE-SS-----TTT-SS--GGG-HHHHHHTTTGGGS-GGGTT------GGGEEEEEE----HHHHHHHHHTT-EEEEHHHHHHH-HHHHHHHHHHHH-SSS---EEEEEEGGGB-TTT--S-SS--SS-B-HHHHHHHHHHHHHHS-EEEEEEE---GGG-SSHHHHHHHHHHHHHHHHHHTT--SS---

CATH classification: 3.40.800.10

Sequence (311 aa):
KKMSIVLAPFSGGQPHSGVELGPDYLLLKQGLQQDMEKLGWDTRLERVFDGKVVEARRKASDNGDRIGRVKKRPRLTAECTEKIYKCVRRVAEQGRFPLLTIIGGDHSIALLGTVAGVLSSVHPDAGVIWVDAHADINTMSGTVSGNLHGCPLSILLGLDRRENIPECFSWVPQVLKPNKIIAYIGLRAVDDEEKKILLHDLNIAAFSMHHVDRYGIDKVVSMAIEAVSPKGTEPPVMVSYDVDTIDPLYVPATGTPVRGGLSFREALFLCERIIAECGRLVVALDVVECNPLLAATESHVNDTISVGCAIARCMMGETLLYTP

Nearest PDB structures (foldseek):
  5hj9-assembly1_A  TM=1.003E+00  e=4.419E-60  Leishmania mexicana
  5hja-assembly1_A  TM=1.001E+00  e=4.910E-55  Leishmania mexicana
  8rgu-assembly1_A  TM=9.082E-01  e=2.114E-31  Homo sapiens
  4q3p-assembly2_B  TM=9.237E-01  e=3.652E-29  Schistosoma mansoni
  4q3q-assembly3_C  TM=9.279E-01  e=1.437E-28  Schistosoma mansoni

Radius of gyration: 17.51 Å; Cα contacts (8 Å, |Δi|>4): 748; chains: 1; bounding box: 49×42×46 Å